Protein AF-A0AAD3N8X0-F1 (afdb_monomer_lite)

Radius of gyration: 20.66 Å; chains: 1; bounding box: 60×39×61 Å

InterPro domains:
  IPR052090 Cytolytic pore-forming toxin [PTHR31594] (11-119)

Sequence (218 aa):
MGDDDYDPEYQCDFLLDVCSHVKDCETKTGLRVLPSLQSVFQSAPSVWIIDLSKRKTSILLEVLKLQPEKKQVKLRGCSDEESEVRSLLQCLPYISQLSCDPDFFQRVCTSISVKSRQEVQQLVSLLKLLDFTLQLTGELNRKTCGTVGRVLGLCSSNVDLILTPRKVSVRGASLLFRPSTQLHSLRLSSHMVLLLLTGQRGRLFLFGLAVTSFLCSP

Organism: Lates japonicus (NCBI:txid270547)

Secondary structure (DSSP, 8-state):
-------HHHHHHHHHHHHHHHHHHHHHH----GGGGHHHHHT--SEEEEETTTS-HHHHHHHHHT-SSPEEEEEE-----HHHHHHHHTTGGGEEEEE--TTHHHHHHHH----SHHHHHHHHHHHHHTTTEEEEEEEE-HHHHHHHHHHHTTS-S--EEEEEEEEE-HHHHHHHS-TT-EEEEEEE-HHHHHHHHH--SS--TTTT-EEEEEEE--

Foldseek 3Di:
DDPPPPDLAVLLVVQLVVLVVQVVCCVVPVDDCCVVCLVVLQVHDQEHEDEQVPGQLQSVQVSLVSHPAAHAYEYDHFDLAQVRLVSNLSNLVSHPAYHYPLCVLLSSQVSHDDDDPVVLVSSLSVCVSVQQEHEAEEEQDQSSLQSQLSNQLPDDQRHAYAYYYPDDDLNSLPNNQDLNGHYAEYEYEPVVVVSQVVSDDDDRSVVSYHYNYYDYDD

pLDDT: mean 85.24, std 12.96, range [43.28, 95.94]

Structure (mmCIF, N/CA/C/O backbone):
data_AF-A0AAD3N8X0-F1
#
_entry.id   AF-A0AAD3N8X0-F1
#
loop_
_atom_site.group_PDB
_atom_site.id
_atom_site.type_symbol
_atom_site.label_atom_id
_atom_site.label_alt_id
_atom_site.label_comp_id
_atom_site.label_asym_id
_atom_site.label_entity_id
_atom_site.label_seq_id
_atom_site.pdbx_PDB_ins_code
_atom_site.Cartn_x
_atom_site.Cartn_y
_atom_site.Cartn_z
_atom_site.occupancy
_atom_site.B_iso_or_equiv
_atom_site.auth_seq_id
_atom_site.auth_comp_id
_atom_site.auth_asym_id
_atom_site.auth_atom_id
_atom_site.pdbx_PDB_model_num
ATOM 1 N N . MET A 1 1 ? -32.608 25.351 2.234 1.00 44.03 1 MET A N 1
ATOM 2 C CA . MET A 1 1 ? -32.184 24.023 2.717 1.00 44.03 1 MET A CA 1
ATOM 3 C C . MET A 1 1 ? -30.684 23.976 2.534 1.00 44.03 1 MET A C 1
ATOM 5 O O . MET A 1 1 ? -30.256 24.179 1.408 1.00 44.03 1 MET A O 1
ATOM 9 N N . GLY A 1 2 ? -29.922 23.901 3.625 1.00 47.22 2 GLY A N 1
ATOM 10 C CA . GLY A 1 2 ? -28.462 23.898 3.573 1.00 47.22 2 GLY A CA 1
ATOM 11 C C . GLY A 1 2 ? -27.960 22.547 3.086 1.00 47.22 2 GLY A C 1
ATOM 12 O O . GLY A 1 2 ? -28.328 21.526 3.660 1.00 47.22 2 GLY A O 1
ATOM 13 N N . ASP A 1 3 ? -27.164 22.559 2.022 1.00 52.75 3 ASP A N 1
ATOM 14 C CA . ASP A 1 3 ? -26.211 21.489 1.757 1.00 52.75 3 ASP A CA 1
ATOM 15 C C . ASP A 1 3 ? -25.133 21.615 2.836 1.00 52.75 3 ASP A C 1
ATOM 17 O O . ASP A 1 3 ? -24.199 22.408 2.708 1.00 52.75 3 ASP A O 1
ATOM 21 N N . ASP A 1 4 ? -25.325 20.916 3.954 1.00 60.50 4 ASP A N 1
ATOM 22 C CA . ASP A 1 4 ? -24.254 20.712 4.919 1.00 60.50 4 ASP A CA 1
ATOM 23 C C . ASP A 1 4 ? -23.161 19.919 4.192 1.00 60.50 4 ASP A C 1
ATOM 25 O O . ASP A 1 4 ? -23.331 18.741 3.873 1.00 60.50 4 ASP A O 1
ATOM 29 N N . ASP A 1 5 ? -22.076 20.617 3.861 1.00 63.12 5 ASP A N 1
ATOM 30 C CA . ASP A 1 5 ? -20.860 20.109 3.230 1.00 63.12 5 ASP A CA 1
ATOM 31 C C . ASP A 1 5 ? -20.241 19.028 4.131 1.00 63.12 5 ASP A C 1
ATOM 33 O O . ASP A 1 5 ? -19.433 19.293 5.023 1.00 63.12 5 ASP A O 1
ATOM 37 N N . TYR A 1 6 ? -20.729 17.796 3.990 1.00 67.75 6 TYR A N 1
ATOM 38 C CA . TYR A 1 6 ? -20.239 16.641 4.726 1.00 67.75 6 TYR A CA 1
ATOM 39 C C . TYR A 1 6 ? -18.837 16.314 4.220 1.00 67.75 6 TYR A C 1
ATOM 41 O O . TYR A 1 6 ? -18.684 15.674 3.181 1.00 67.75 6 TYR A O 1
ATOM 49 N N . ASP A 1 7 ? -17.826 16.765 4.961 1.00 81.12 7 ASP A N 1
ATOM 50 C CA . ASP A 1 7 ? -16.422 16.486 4.678 1.00 81.12 7 ASP A CA 1
ATOM 51 C C . ASP A 1 7 ? -16.022 15.101 5.236 1.00 81.12 7 ASP A C 1
ATOM 53 O O . ASP A 1 7 ? -15.873 14.935 6.456 1.00 81.12 7 ASP A O 1
ATOM 57 N N . PRO A 1 8 ? -15.815 14.077 4.381 1.00 79.75 8 PRO A N 1
ATOM 58 C CA . PRO A 1 8 ? -15.410 12.747 4.831 1.00 79.75 8 PRO A CA 1
ATOM 59 C C . PRO A 1 8 ? -14.020 12.748 5.482 1.00 79.75 8 PRO A C 1
ATOM 61 O O . PRO A 1 8 ? -13.724 11.863 6.286 1.00 79.75 8 PRO A O 1
ATOM 64 N N . GLU A 1 9 ? -13.168 13.725 5.151 1.00 85.50 9 GLU A N 1
ATOM 65 C CA . GLU A 1 9 ? -11.845 13.894 5.757 1.00 85.50 9 GLU A CA 1
ATOM 66 C C . GLU A 1 9 ? -11.984 14.259 7.238 1.00 85.50 9 GLU A C 1
ATOM 68 O O . GLU A 1 9 ? -11.375 13.600 8.084 1.00 85.50 9 GLU A O 1
ATOM 73 N N . TYR A 1 10 ? -12.874 15.201 7.572 1.00 88.50 10 TYR A N 1
ATOM 74 C CA . TYR A 1 10 ? -13.169 15.573 8.958 1.00 88.50 10 TYR A CA 1
ATOM 75 C C . TYR A 1 10 ? -13.666 14.386 9.790 1.00 88.50 10 TYR A C 1
ATOM 77 O O . TYR A 1 10 ? -13.238 14.199 10.931 1.00 88.50 10 TYR A O 1
ATOM 85 N N . GLN A 1 11 ? -14.545 13.548 9.235 1.00 89.50 11 GLN A N 1
ATOM 86 C CA . GLN A 1 11 ? -15.065 12.404 9.983 1.00 89.50 11 GLN A CA 1
ATOM 87 C C . GLN A 1 11 ? -13.998 11.325 10.224 1.00 89.50 11 GLN A C 1
ATOM 89 O O . GLN A 1 11 ? -13.937 10.753 11.316 1.00 89.50 11 GLN A O 1
ATOM 94 N N . CYS A 1 12 ? -13.147 11.041 9.234 1.00 91.75 12 CYS A N 1
ATOM 95 C CA . CYS A 1 12 ? -12.003 10.148 9.419 1.00 91.75 12 CYS A CA 1
ATOM 96 C C . CYS A 1 12 ? -11.075 10.662 10.519 1.00 91.75 12 CYS A C 1
ATOM 98 O O . CYS A 1 12 ? -10.705 9.908 11.420 1.00 91.75 12 CYS A O 1
ATOM 100 N N . ASP A 1 13 ? -10.755 11.950 10.470 1.00 91.81 13 ASP A N 1
ATOM 101 C CA . ASP A 1 13 ? -9.914 12.623 11.449 1.00 91.81 13 ASP A CA 1
ATOM 102 C C . ASP A 1 13 ? -10.505 12.561 12.861 1.00 91.81 13 ASP A C 1
ATOM 104 O O . ASP A 1 13 ? -9.809 12.169 13.798 1.00 91.81 13 ASP A O 1
ATOM 108 N N . PHE A 1 14 ? -11.805 12.825 13.003 1.00 92.44 14 PHE A N 1
ATOM 109 C CA . PHE A 1 14 ? -12.515 12.697 14.272 1.00 92.44 14 PHE A CA 1
ATOM 110 C C . PHE A 1 14 ? -12.400 11.282 14.859 1.00 92.44 14 PHE A C 1
ATOM 112 O O . PHE A 1 14 ? -12.091 11.121 16.041 1.00 92.44 14 PHE A O 1
ATOM 119 N N . LEU A 1 15 ? -12.602 10.236 14.050 1.00 93.62 15 LEU A N 1
ATOM 120 C CA . LEU A 1 15 ? -12.480 8.851 14.520 1.00 93.62 15 LEU A CA 1
ATOM 121 C C . LEU A 1 15 ? -11.047 8.503 14.939 1.00 93.62 15 LEU A C 1
ATOM 123 O O . LEU A 1 15 ? -10.850 7.789 15.927 1.00 93.62 15 LEU A O 1
ATOM 127 N N . LEU A 1 16 ? -10.045 9.008 14.220 1.00 94.44 16 LEU A N 1
ATOM 128 C CA . LEU A 1 16 ? -8.639 8.837 14.587 1.00 94.44 16 LEU A CA 1
ATOM 129 C C . LEU A 1 16 ? -8.319 9.546 15.912 1.00 94.44 16 LEU A C 1
ATOM 131 O O . LEU A 1 16 ? -7.656 8.954 16.766 1.00 94.44 16 LEU A O 1
ATOM 135 N N . ASP A 1 17 ? -8.832 10.760 16.119 1.00 94.62 17 ASP A N 1
ATOM 136 C CA . ASP A 1 17 ? -8.657 11.530 17.357 1.00 94.62 17 ASP A CA 1
ATOM 137 C C . ASP A 1 17 ? -9.303 10.830 18.556 1.00 94.62 17 ASP A C 1
ATOM 139 O O . ASP A 1 17 ? -8.653 10.622 19.588 1.00 94.62 17 ASP A O 1
ATOM 143 N N . VAL A 1 18 ? -10.545 10.361 18.403 1.00 94.19 18 VAL A N 1
ATOM 144 C CA . VAL A 1 18 ? -11.233 9.566 19.431 1.00 94.19 18 VAL A CA 1
ATOM 145 C C . VAL A 1 18 ? -10.435 8.304 19.757 1.00 94.19 18 VAL A C 1
ATOM 147 O O . VAL A 1 18 ? -10.199 8.017 20.931 1.00 94.19 18 VAL A O 1
ATOM 150 N N . CYS A 1 19 ? -9.963 7.565 18.749 1.00 93.88 19 CYS A N 1
ATOM 151 C CA . CYS A 1 19 ? -9.158 6.366 18.979 1.00 93.88 19 CYS A CA 1
ATOM 152 C C . CYS A 1 19 ? -7.861 6.682 19.729 1.00 93.88 19 CYS A C 1
ATOM 154 O O . CYS A 1 19 ? -7.503 5.955 20.656 1.00 93.88 19 CYS A O 1
ATOM 156 N N . SER A 1 20 ? -7.167 7.761 19.363 1.00 93.44 20 SER A N 1
ATOM 157 C CA . SER A 1 20 ? -5.940 8.179 20.043 1.00 93.44 20 SER A CA 1
ATOM 158 C C . SER A 1 20 ? -6.200 8.466 21.523 1.00 93.44 20 SER A C 1
ATOM 160 O O . SER A 1 20 ? -5.498 7.938 22.385 1.00 93.44 20 SER A O 1
ATOM 162 N N . HIS A 1 21 ? -7.244 9.237 21.835 1.00 93.19 21 HIS A N 1
ATOM 163 C CA . HIS A 1 21 ? -7.605 9.555 23.217 1.00 93.19 21 HIS A CA 1
ATOM 164 C C . HIS A 1 21 ? -8.012 8.324 24.026 1.00 93.19 21 HIS A C 1
ATOM 166 O O . HIS A 1 21 ? -7.603 8.184 25.181 1.00 93.19 21 HIS A O 1
ATOM 172 N N . VAL A 1 22 ? -8.785 7.417 23.425 1.00 93.00 22 VAL A N 1
ATOM 173 C CA . VAL A 1 22 ? -9.180 6.160 24.069 1.00 93.00 22 VAL A CA 1
ATOM 174 C C . VAL A 1 22 ? -7.944 5.329 24.388 1.00 93.00 22 VAL A C 1
ATOM 176 O O . VAL A 1 22 ? -7.765 4.952 25.541 1.00 93.00 22 VAL A O 1
ATOM 179 N N . LYS A 1 23 ? -7.043 5.110 23.424 1.00 90.81 23 LYS A N 1
ATOM 180 C CA . LYS A 1 23 ? -5.820 4.317 23.633 1.00 90.81 23 LYS A CA 1
ATOM 181 C C . LYS A 1 23 ? -4.918 4.917 24.709 1.00 90.81 23 LYS A C 1
ATOM 183 O O . LYS A 1 23 ? -4.388 4.175 25.539 1.00 90.81 23 LYS A O 1
ATOM 188 N N . ASP A 1 24 ? -4.775 6.238 24.739 1.00 92.44 24 ASP A N 1
ATOM 189 C CA . ASP A 1 24 ? -4.026 6.926 25.791 1.00 92.44 24 ASP A CA 1
ATOM 190 C C . ASP A 1 24 ? -4.674 6.735 27.169 1.00 92.44 24 ASP A C 1
ATOM 192 O O . ASP A 1 24 ? -3.974 6.511 28.159 1.00 92.44 24 ASP A O 1
ATOM 196 N N . CYS A 1 25 ? -6.006 6.790 27.248 1.00 91.75 25 CYS A N 1
ATOM 197 C CA . CYS A 1 25 ? -6.752 6.552 28.482 1.00 91.75 25 CYS A CA 1
ATOM 198 C C . CYS A 1 25 ? -6.603 5.104 28.968 1.00 91.75 25 CYS A C 1
ATOM 200 O O . CYS A 1 25 ? -6.259 4.885 30.131 1.00 91.75 25 CYS A O 1
ATOM 202 N N . GLU A 1 26 ? -6.793 4.118 28.087 1.00 93.56 26 GLU A N 1
ATOM 203 C CA . GLU A 1 26 ? -6.634 2.693 28.407 1.00 93.56 26 GLU A CA 1
ATOM 204 C C . GLU A 1 26 ? -5.209 2.390 28.888 1.00 93.56 26 GLU A C 1
ATOM 206 O O . GLU A 1 26 ? -5.016 1.672 29.865 1.00 93.56 26 GLU A O 1
ATOM 211 N N . THR A 1 27 ? -4.202 3.001 28.257 1.00 92.25 27 THR A N 1
ATOM 212 C CA . THR A 1 27 ? -2.793 2.829 28.640 1.00 92.25 27 THR A CA 1
ATOM 213 C C . THR A 1 27 ? -2.500 3.417 30.023 1.00 92.25 27 THR A C 1
ATOM 215 O O . THR A 1 27 ? -1.750 2.824 30.795 1.00 92.25 27 THR A O 1
ATOM 218 N N . LYS A 1 28 ? -3.092 4.569 30.362 1.00 93.94 28 LYS A N 1
ATOM 219 C CA . LYS A 1 28 ? -2.884 5.244 31.657 1.00 93.94 28 LYS A CA 1
ATOM 220 C C . LYS A 1 28 ? -3.664 4.605 32.804 1.00 93.94 28 LYS A C 1
ATOM 222 O O . LYS A 1 28 ? -3.179 4.590 33.930 1.00 93.94 28 LYS A O 1
ATOM 227 N N . THR A 1 29 ? -4.877 4.129 32.539 1.00 92.12 29 THR A N 1
ATOM 228 C CA . THR A 1 29 ? -5.817 3.662 33.575 1.00 92.12 29 THR A CA 1
ATOM 229 C C . THR A 1 29 ? -5.898 2.141 33.682 1.00 92.12 29 THR A C 1
ATOM 231 O O . THR A 1 29 ? -6.400 1.628 34.678 1.00 92.12 29 THR A O 1
ATOM 234 N N . GLY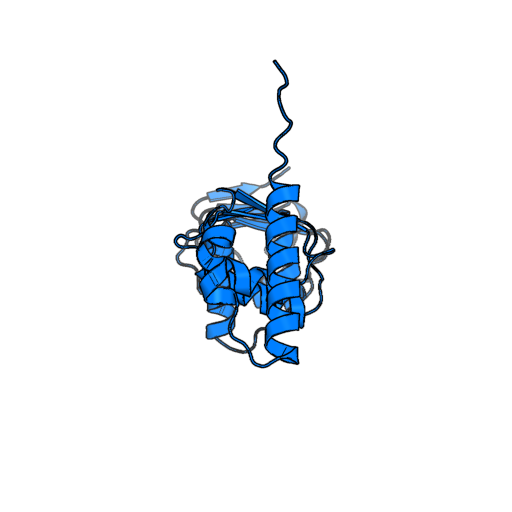 A 1 30 ? -5.440 1.407 32.662 1.00 91.69 30 GLY A N 1
ATOM 235 C CA . GLY A 1 30 ? -5.605 -0.044 32.546 1.00 91.69 30 GLY A CA 1
ATOM 236 C C . GLY A 1 30 ? -7.036 -0.490 32.218 1.00 91.69 30 GLY A C 1
ATOM 237 O O . GLY A 1 30 ? -7.290 -1.690 32.099 1.00 91.69 30 GLY A O 1
ATOM 238 N N . LEU A 1 31 ? -7.978 0.446 32.070 1.00 91.50 31 LEU A N 1
ATOM 239 C CA . LEU A 1 31 ? -9.363 0.151 31.716 1.00 91.50 31 LEU A CA 1
ATOM 240 C C . LEU A 1 31 ? -9.474 -0.199 30.230 1.00 91.50 31 LEU A C 1
ATOM 242 O O . LEU A 1 31 ? -8.730 0.326 29.410 1.00 91.50 31 LEU A O 1
ATOM 246 N N . ARG A 1 32 ? -10.433 -1.062 29.878 1.00 88.81 32 ARG A N 1
ATOM 247 C CA . ARG A 1 32 ? -10.804 -1.338 28.482 1.00 88.81 32 ARG A CA 1
ATOM 248 C C . ARG A 1 32 ? -12.092 -0.598 28.150 1.00 88.81 32 ARG A C 1
ATOM 250 O O . ARG A 1 32 ? -13.170 -1.028 28.547 1.00 88.81 32 ARG A O 1
ATOM 257 N N . VAL A 1 33 ? -11.965 0.518 27.448 1.00 87.19 33 VAL A N 1
ATOM 258 C CA . VAL A 1 33 ? -13.060 1.432 27.086 1.00 87.19 33 VAL A CA 1
ATOM 259 C C . VAL A 1 33 ? -13.455 1.262 25.621 1.00 87.19 33 VAL A C 1
ATOM 261 O O . VAL A 1 33 ? -14.604 1.494 25.250 1.00 87.19 33 VAL A O 1
ATOM 264 N N . LEU A 1 34 ? -12.524 0.799 24.789 1.00 85.06 34 LEU A N 1
ATOM 265 C CA . LEU A 1 34 ? -12.707 0.638 23.355 1.00 85.06 34 LEU A CA 1
ATOM 266 C C . LEU A 1 34 ? -13.923 -0.237 22.977 1.00 85.06 34 LEU A C 1
ATOM 268 O O . LEU A 1 34 ? -14.668 0.181 22.088 1.00 85.06 34 LEU A O 1
ATOM 272 N N . PRO A 1 35 ? -14.216 -1.376 23.650 1.00 85.88 35 PRO A N 1
ATOM 273 C CA . PRO A 1 35 ? -15.411 -2.172 23.347 1.00 85.88 35 PRO A CA 1
ATOM 274 C C . PRO A 1 35 ? -16.724 -1.389 23.494 1.00 85.88 35 PRO A C 1
ATOM 276 O O . PRO A 1 35 ? -17.629 -1.547 22.681 1.00 85.88 35 PRO A O 1
ATOM 279 N N . SER A 1 36 ? -16.816 -0.497 24.484 1.00 88.19 36 SER A N 1
ATOM 280 C CA . SER A 1 36 ? -18.014 0.319 24.728 1.00 88.19 36 SER A CA 1
ATOM 281 C C . SER A 1 36 ? -18.236 1.393 23.659 1.00 88.19 36 SER A C 1
ATOM 283 O O . SER A 1 36 ? -19.348 1.891 23.514 1.00 88.19 36 SER A O 1
ATOM 285 N N . LEU A 1 37 ? -17.190 1.748 22.908 1.00 89.44 37 LEU A N 1
ATOM 286 C CA . LEU A 1 37 ? -17.221 2.758 21.846 1.00 89.44 37 LEU A CA 1
ATOM 287 C C . LEU A 1 37 ? -17.236 2.142 20.442 1.00 89.44 37 LEU A C 1
ATOM 289 O O . LEU A 1 37 ? -17.106 2.860 19.452 1.00 89.44 37 LEU A O 1
ATOM 293 N N . GLN A 1 38 ? -17.418 0.825 20.328 1.00 88.56 38 GLN A N 1
ATOM 294 C CA . GLN A 1 38 ? -17.391 0.132 19.042 1.00 88.56 38 GLN A CA 1
ATOM 295 C C . GLN A 1 38 ? -18.405 0.707 18.038 1.00 88.56 38 GLN A C 1
ATOM 297 O O . GLN A 1 38 ? -18.075 0.870 16.865 1.00 88.56 38 GLN A O 1
ATOM 302 N N . SER A 1 39 ? -19.605 1.076 18.495 1.00 90.19 39 SER A N 1
ATOM 303 C CA . SER A 1 39 ? -20.644 1.684 17.652 1.00 90.19 39 SER A CA 1
ATOM 304 C C . SER A 1 39 ? -20.220 3.026 17.047 1.00 90.19 39 SER A C 1
ATOM 306 O O . SER A 1 39 ? -20.576 3.321 15.907 1.00 90.19 39 SER A O 1
ATOM 308 N N . VAL A 1 40 ? -19.404 3.814 17.757 1.00 91.50 40 VAL A N 1
ATOM 309 C CA . VAL A 1 40 ? -18.860 5.083 17.249 1.00 91.50 40 VAL A CA 1
ATOM 310 C C . VAL A 1 40 ? -17.947 4.806 16.058 1.00 91.50 40 VAL A C 1
ATOM 312 O O . VAL A 1 40 ? -18.116 5.401 14.998 1.00 91.50 40 VAL A O 1
ATOM 315 N N . PHE A 1 41 ? -17.040 3.836 16.174 1.00 90.31 41 PHE A N 1
ATOM 316 C CA . PHE A 1 41 ? -16.137 3.474 15.078 1.00 90.31 41 PHE A CA 1
ATOM 317 C C . PHE A 1 41 ? -16.846 2.820 13.887 1.00 90.31 41 PHE A C 1
ATOM 319 O O . PHE A 1 41 ? -16.341 2.900 12.770 1.00 90.31 41 PHE A O 1
ATOM 326 N N . GLN A 1 42 ? -18.014 2.209 14.093 1.00 86.94 42 GLN A N 1
ATOM 327 C CA . GLN A 1 42 ? -18.829 1.637 13.015 1.00 86.94 42 GLN A CA 1
ATOM 328 C C . GLN A 1 42 ? -19.568 2.692 12.182 1.00 86.94 42 GLN A C 1
ATOM 330 O O . GLN A 1 42 ? -19.943 2.400 11.050 1.00 86.94 42 GLN A O 1
ATOM 335 N N . SER A 1 43 ? -19.717 3.921 12.690 1.00 85.62 43 SER A N 1
ATOM 336 C CA . SER A 1 43 ? -20.294 5.052 11.941 1.00 85.62 43 SER A CA 1
ATOM 337 C C . SER A 1 43 ? -19.358 5.641 10.874 1.00 85.62 43 S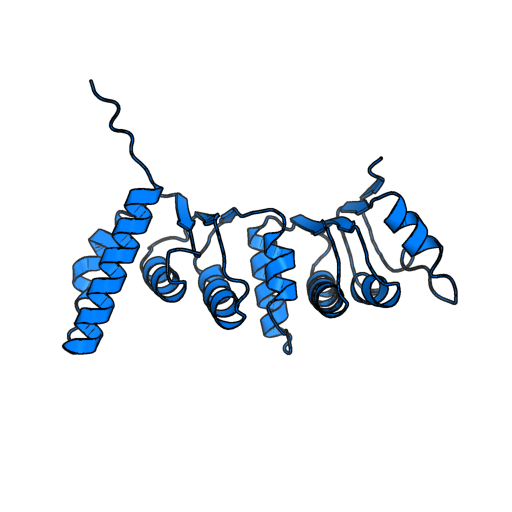ER A C 1
ATOM 339 O O . SER A 1 43 ? -19.653 6.678 10.284 1.00 85.62 43 SER A O 1
ATOM 341 N N . ALA A 1 44 ? -18.220 4.990 10.629 1.00 83.88 44 ALA A N 1
ATOM 342 C CA . ALA A 1 44 ? -17.197 5.437 9.704 1.00 83.88 44 ALA A CA 1
ATOM 343 C C . ALA A 1 44 ? -17.685 5.562 8.253 1.00 83.88 44 ALA A C 1
ATOM 345 O O . ALA A 1 44 ? -18.475 4.727 7.790 1.00 83.88 44 ALA A O 1
ATOM 346 N N . PRO A 1 45 ? -17.124 6.520 7.492 1.00 87.38 45 PRO A N 1
ATOM 347 C CA . PRO A 1 45 ? -17.461 6.681 6.088 1.00 87.38 45 PRO A CA 1
ATOM 348 C C . PRO A 1 45 ? -17.064 5.438 5.275 1.00 87.38 45 PRO A C 1
ATOM 350 O O . PRO A 1 45 ? -16.233 4.614 5.684 1.00 87.38 45 PRO A O 1
ATOM 353 N N . SER A 1 46 ? -17.685 5.279 4.105 1.00 89.44 46 SER A N 1
ATOM 354 C CA . SER A 1 46 ? -17.375 4.193 3.164 1.00 89.44 46 SER A CA 1
ATOM 355 C C . SER A 1 46 ? -15.969 4.335 2.575 1.00 89.44 46 SER A C 1
ATOM 357 O O . SER A 1 46 ? -15.236 3.348 2.468 1.00 89.44 46 SER A O 1
ATOM 359 N N . VAL A 1 47 ? -15.587 5.572 2.255 1.00 92.31 47 VAL A N 1
ATOM 360 C CA . VAL A 1 47 ? -14.262 5.956 1.771 1.00 92.31 47 VAL A CA 1
ATOM 361 C C . VAL A 1 47 ? -13.545 6.732 2.862 1.00 92.31 47 VAL A C 1
ATOM 363 O O . VAL A 1 47 ? -14.062 7.722 3.370 1.00 92.31 47 VAL A O 1
ATOM 366 N N . TRP A 1 48 ? -12.341 6.290 3.197 1.00 94.06 48 TRP A N 1
ATOM 367 C CA . TRP A 1 48 ? -11.497 6.929 4.192 1.00 94.06 48 TRP A CA 1
ATOM 368 C C . TRP A 1 48 ? -10.480 7.840 3.530 1.00 94.06 48 TRP A C 1
ATOM 370 O O . TRP A 1 48 ? -9.675 7.363 2.736 1.00 94.06 48 TRP A O 1
ATOM 380 N N . ILE A 1 49 ? -10.477 9.125 3.867 1.00 93.25 49 ILE A N 1
ATOM 381 C CA . ILE A 1 49 ? -9.472 10.082 3.391 1.00 93.25 49 ILE A CA 1
ATOM 382 C C . ILE A 1 49 ? -8.525 10.363 4.550 1.00 93.25 49 ILE A C 1
ATOM 384 O O . ILE A 1 49 ? -8.969 10.750 5.625 1.00 93.25 49 ILE A O 1
ATOM 388 N N . ILE A 1 50 ? -7.230 10.110 4.355 1.00 92.44 50 ILE A N 1
ATOM 389 C CA . ILE A 1 50 ? -6.243 10.189 5.436 1.00 92.44 50 ILE A CA 1
ATOM 390 C C . ILE A 1 50 ? -4.971 10.839 4.923 1.00 92.44 50 ILE A C 1
ATOM 392 O O . ILE A 1 50 ? -4.428 10.426 3.898 1.00 92.44 50 ILE A O 1
ATOM 396 N N . ASP A 1 51 ? -4.461 11.795 5.691 1.00 92.38 51 ASP A N 1
ATOM 397 C CA . ASP A 1 51 ? -3.140 12.381 5.508 1.00 92.38 51 ASP A CA 1
ATOM 398 C C . ASP A 1 51 ? -2.161 11.837 6.567 1.00 92.38 51 ASP A C 1
ATOM 400 O O . ASP A 1 51 ? -2.168 12.266 7.726 1.00 92.38 51 ASP A O 1
ATOM 404 N N . LEU A 1 52 ? -1.310 10.875 6.189 1.00 90.69 52 LEU A N 1
ATOM 405 C CA . LEU A 1 52 ? -0.339 10.264 7.114 1.00 90.69 52 LEU A CA 1
ATOM 406 C C . LEU A 1 52 ? 0.848 11.190 7.434 1.00 90.69 52 LEU A C 1
ATOM 408 O O . LEU A 1 52 ? 1.671 10.852 8.280 1.00 90.69 52 LEU A O 1
ATOM 412 N N . SER A 1 53 ? 0.937 12.378 6.824 1.00 88.25 53 SER A N 1
ATOM 413 C CA . SER A 1 53 ? 1.883 13.412 7.257 1.00 88.25 53 SER A CA 1
ATOM 414 C C . SER A 1 53 ? 1.416 14.116 8.535 1.00 88.25 53 SER A C 1
ATOM 416 O O . SER A 1 53 ? 2.226 14.694 9.258 1.00 88.25 53 SER A O 1
ATOM 418 N N . LYS A 1 54 ? 0.114 14.032 8.839 1.00 89.50 54 LYS A N 1
ATOM 419 C CA . LYS A 1 54 ? -0.525 14.647 10.011 1.00 89.50 54 LYS A CA 1
ATOM 420 C C . LYS A 1 54 ? -0.946 13.626 11.064 1.00 89.50 54 LYS A C 1
ATOM 422 O O . LYS A 1 54 ? -1.147 13.985 12.223 1.00 89.50 54 LYS A O 1
ATOM 427 N N . ARG A 1 55 ? -1.114 12.361 10.674 1.00 89.25 55 ARG A N 1
ATOM 428 C CA . ARG A 1 55 ? -1.706 11.302 11.503 1.00 89.25 55 ARG A CA 1
ATOM 429 C C . ARG A 1 55 ? -0.747 10.126 11.667 1.00 89.25 55 ARG A C 1
ATOM 431 O O . ARG A 1 55 ? -0.012 9.776 10.753 1.00 89.25 55 ARG A O 1
ATOM 438 N N . LYS A 1 56 ? -0.785 9.471 12.831 1.00 88.75 56 LYS A N 1
ATOM 439 C CA . LYS A 1 56 ? 0.030 8.277 13.102 1.00 88.75 56 LYS A CA 1
ATOM 440 C C . LYS A 1 56 ? -0.584 7.039 12.459 1.00 88.75 56 LYS A C 1
ATOM 442 O O . LYS A 1 56 ? -1.734 6.695 12.740 1.00 88.75 56 LYS A O 1
ATOM 447 N N . THR A 1 57 ? 0.219 6.297 11.704 1.00 92.81 57 THR A N 1
ATOM 448 C CA . THR A 1 57 ? -0.216 5.064 11.033 1.00 92.81 57 THR A CA 1
ATOM 449 C C . THR A 1 57 ? -0.680 3.980 12.011 1.00 92.81 57 THR A C 1
ATOM 451 O O . THR A 1 57 ? -1.596 3.213 11.718 1.00 92.81 57 THR A O 1
ATOM 454 N N . SER A 1 58 ? -0.087 3.928 13.207 1.00 92.00 58 SER A N 1
ATOM 455 C CA . SER A 1 58 ? -0.477 2.977 14.252 1.00 92.00 58 SER A CA 1
ATOM 456 C C . SER A 1 58 ? -1.914 3.179 14.737 1.00 92.00 58 SER A C 1
ATOM 458 O O . SER A 1 58 ? -2.610 2.198 14.976 1.00 92.00 58 SER A O 1
ATOM 460 N N . ILE A 1 59 ? -2.386 4.427 14.833 1.00 92.94 59 ILE A N 1
ATOM 461 C CA . ILE A 1 59 ? -3.774 4.728 15.205 1.00 92.94 59 ILE A CA 1
ATOM 462 C C . ILE A 1 59 ? -4.723 4.311 14.085 1.00 92.94 59 ILE A C 1
ATOM 464 O O . ILE A 1 59 ? -5.736 3.671 14.353 1.00 92.94 59 ILE A O 1
ATOM 468 N N . LEU A 1 60 ? -4.360 4.585 12.827 1.00 94.06 60 LEU A N 1
ATOM 469 C CA . LEU A 1 60 ? -5.135 4.125 11.676 1.00 94.06 60 LEU A CA 1
ATOM 470 C C . LEU A 1 60 ? -5.333 2.605 11.693 1.00 94.06 60 LEU A C 1
ATOM 472 O O . LEU A 1 60 ? -6.452 2.127 11.523 1.00 94.06 60 LEU A O 1
ATOM 476 N N . LEU A 1 61 ? -4.263 1.841 11.920 1.00 94.81 61 LEU A N 1
ATOM 477 C CA . LEU A 1 61 ? -4.339 0.384 11.991 1.00 94.81 61 LEU A CA 1
ATOM 478 C C . LEU A 1 61 ? -5.344 -0.085 13.050 1.00 94.81 61 LEU A C 1
ATOM 480 O O . LEU A 1 61 ? -6.108 -1.018 12.802 1.00 94.81 61 LEU A O 1
ATOM 484 N N . GLU A 1 62 ? -5.344 0.547 14.222 1.00 93.44 62 GLU A N 1
ATOM 485 C CA . GLU A 1 62 ? -6.289 0.214 15.286 1.00 93.44 62 GLU A CA 1
ATOM 486 C C . GLU A 1 62 ? -7.724 0.496 14.846 1.00 93.44 62 GLU A C 1
ATOM 488 O O . GLU A 1 62 ? -8.564 -0.386 14.990 1.00 93.44 62 GLU A O 1
ATOM 493 N N . VAL A 1 63 ? -8.007 1.646 14.228 1.00 93.75 63 VAL A N 1
ATOM 494 C CA . VAL A 1 63 ? -9.376 1.946 13.786 1.00 93.75 63 VAL A CA 1
ATOM 495 C C . VAL A 1 63 ? -9.837 1.031 12.651 1.00 93.75 63 VAL A C 1
ATOM 497 O O . VAL A 1 63 ? -10.987 0.590 12.659 1.00 93.75 63 VAL A O 1
ATOM 500 N N . LEU A 1 64 ? -8.953 0.676 11.713 1.00 93.88 64 LEU A N 1
ATOM 501 C CA . LEU A 1 64 ? -9.269 -0.262 10.630 1.00 93.88 64 LEU A CA 1
ATOM 502 C C . LEU A 1 64 ? -9.632 -1.659 11.151 1.00 93.88 64 LEU A C 1
ATOM 504 O O . LEU A 1 64 ? -10.521 -2.296 10.592 1.00 93.88 64 LEU A O 1
ATOM 508 N N . LYS A 1 65 ? -9.009 -2.128 12.241 1.00 92.44 65 LYS A N 1
ATOM 509 C CA . LYS A 1 65 ? -9.365 -3.410 12.886 1.00 92.44 65 LYS A CA 1
ATOM 510 C C . LYS A 1 65 ? -10.768 -3.414 13.492 1.00 92.44 65 LYS A C 1
ATOM 512 O O . LYS A 1 65 ? -11.332 -4.485 13.691 1.00 92.44 65 LYS A O 1
ATOM 517 N N . LEU A 1 66 ? -11.307 -2.241 13.824 1.00 91.62 66 LEU A N 1
ATOM 518 C CA . LEU A 1 66 ? -12.640 -2.097 14.416 1.00 91.62 66 LEU A CA 1
ATOM 519 C C . LEU A 1 66 ? -13.744 -2.034 13.368 1.00 91.62 66 LEU A C 1
ATOM 521 O O . LEU A 1 66 ? -14.922 -2.129 13.717 1.00 91.62 66 LEU A O 1
ATOM 525 N N . GLN A 1 67 ? -13.375 -1.877 12.097 1.00 91.88 67 GLN A N 1
ATOM 526 C CA . GLN A 1 67 ? -14.339 -1.835 11.014 1.00 91.88 67 GLN A CA 1
ATOM 527 C C . GLN A 1 67 ? -14.912 -3.237 10.766 1.00 91.88 67 GLN A C 1
ATOM 529 O O . GLN A 1 67 ? -14.151 -4.203 10.686 1.00 91.88 67 GLN A O 1
ATOM 534 N N . PRO A 1 68 ? -16.243 -3.367 10.616 1.00 89.88 68 PRO A N 1
ATOM 535 C CA . PRO A 1 68 ? -16.874 -4.656 10.336 1.00 89.88 68 PRO A CA 1
ATOM 536 C C . PRO A 1 68 ? -16.511 -5.175 8.938 1.00 89.88 68 PRO A C 1
ATOM 538 O O . PRO A 1 68 ? -16.461 -6.380 8.707 1.00 89.88 68 PRO A O 1
ATOM 541 N N . GLU A 1 69 ? -16.218 -4.256 8.017 1.00 92.88 69 GLU A N 1
ATOM 542 C CA . GLU A 1 69 ? -15.835 -4.530 6.639 1.00 92.88 69 GLU A CA 1
ATOM 543 C C . GLU A 1 69 ? -14.579 -3.744 6.270 1.00 92.88 69 GLU A C 1
ATOM 545 O O . GLU A 1 69 ? -14.295 -2.682 6.831 1.00 92.88 69 GLU A O 1
ATOM 550 N N . LYS A 1 70 ? -13.843 -4.250 5.278 1.00 94.38 70 LYS A N 1
ATOM 551 C CA . LYS A 1 70 ? -12.668 -3.561 4.745 1.00 94.38 70 LYS A CA 1
ATOM 552 C C . LYS A 1 70 ? -13.076 -2.267 4.052 1.00 94.38 70 LYS A C 1
ATOM 554 O O . LYS A 1 70 ? -13.994 -2.262 3.233 1.00 94.38 70 LYS A O 1
ATOM 559 N N . LYS A 1 71 ? -12.353 -1.188 4.334 1.00 92.12 71 LYS A N 1
ATOM 560 C CA . LYS A 1 71 ? -12.660 0.146 3.805 1.00 92.12 71 LYS A CA 1
ATOM 561 C C . LYS A 1 71 ? -11.793 0.488 2.601 1.00 92.12 71 LYS A C 1
ATOM 563 O O . LYS A 1 71 ? -10.646 0.040 2.503 1.00 92.12 71 LYS A O 1
ATOM 568 N N . GLN A 1 72 ? -12.342 1.300 1.701 1.00 94.94 72 GLN A N 1
ATOM 569 C CA . GLN A 1 72 ? -11.548 1.969 0.678 1.00 94.94 72 GLN A CA 1
ATOM 570 C C . GLN A 1 72 ? -10.778 3.105 1.347 1.00 94.94 72 GLN A C 1
ATOM 572 O O . GLN A 1 72 ? -11.364 3.884 2.095 1.00 94.94 72 GLN A O 1
ATOM 577 N N . VAL A 1 73 ? -9.480 3.215 1.074 1.00 95.69 73 VAL A N 1
ATOM 578 C CA . VAL A 1 73 ? -8.624 4.245 1.668 1.00 95.69 73 VAL A CA 1
ATOM 579 C C . VAL A 1 73 ? -8.003 5.097 0.571 1.00 95.69 73 VAL A C 1
ATOM 581 O O . VAL A 1 73 ? -7.364 4.585 -0.344 1.00 95.69 73 VAL A O 1
ATOM 584 N N . LYS A 1 74 ? -8.163 6.411 0.687 1.00 95.94 74 LYS A N 1
ATOM 585 C CA . LYS A 1 74 ? -7.445 7.434 -0.059 1.00 95.94 74 LYS A CA 1
ATOM 586 C C . LYS A 1 74 ? -6.351 8.007 0.836 1.00 95.94 74 LYS A C 1
ATOM 588 O O . LYS A 1 74 ? -6.627 8.789 1.744 1.00 95.94 74 LYS A O 1
ATOM 593 N N . LEU A 1 75 ? -5.115 7.605 0.572 1.00 94.44 75 LEU A N 1
ATOM 594 C CA . LEU A 1 75 ? -3.941 8.108 1.269 1.00 94.44 75 LEU A CA 1
ATOM 595 C C . LEU A 1 75 ? -3.407 9.362 0.587 1.00 94.44 75 LEU A C 1
ATOM 597 O O . LEU A 1 75 ? -3.175 9.393 -0.623 1.00 94.44 75 LEU A O 1
ATOM 601 N N . ARG A 1 76 ? -3.148 10.371 1.404 1.00 91.62 76 ARG A N 1
ATOM 602 C CA . ARG A 1 76 ? -2.324 11.540 1.109 1.00 91.62 76 ARG A CA 1
ATOM 603 C C . ARG A 1 76 ? -1.132 11.512 2.051 1.00 91.62 76 ARG A C 1
ATOM 605 O O . ARG A 1 76 ? -1.256 10.954 3.135 1.00 91.62 76 ARG A O 1
ATOM 612 N N . GLY A 1 77 ? -0.011 12.095 1.622 1.00 83.25 77 GLY A N 1
ATOM 613 C CA . GLY A 1 77 ? 1.168 12.361 2.456 1.00 83.25 77 GLY A CA 1
ATOM 614 C C . GLY A 1 77 ? 1.624 11.176 3.314 1.00 83.25 77 GLY A C 1
ATOM 615 O O . GLY A 1 77 ? 1.068 10.930 4.365 1.00 83.25 77 GLY A O 1
ATOM 616 N N . CYS A 1 78 ? 2.675 10.455 2.930 1.00 84.12 78 CYS A N 1
ATOM 617 C CA . CYS A 1 78 ? 3.257 9.399 3.768 1.00 84.12 78 CYS A CA 1
ATOM 618 C C . CYS A 1 78 ? 4.723 9.720 4.037 1.00 84.12 78 CYS A C 1
ATOM 620 O O . CYS A 1 78 ? 5.427 10.134 3.116 1.00 84.12 78 CYS A O 1
ATOM 622 N N . SER A 1 79 ? 5.170 9.515 5.278 1.00 86.94 79 SER A N 1
ATOM 623 C CA . SER A 1 79 ? 6.587 9.615 5.628 1.00 86.94 79 SER A CA 1
ATOM 624 C C . SER A 1 79 ? 7.399 8.546 4.891 1.00 86.94 79 SER A C 1
ATOM 626 O O . SER A 1 79 ? 6.945 7.410 4.731 1.00 86.94 79 SER A O 1
ATOM 628 N N . ASP A 1 80 ? 8.617 8.904 4.486 1.00 88.44 80 ASP A N 1
ATOM 629 C CA . ASP A 1 80 ? 9.580 7.973 3.895 1.00 88.44 80 ASP A CA 1
ATOM 630 C C . ASP A 1 80 ? 10.319 7.138 4.962 1.00 88.44 80 ASP A C 1
ATOM 632 O O . ASP A 1 80 ? 11.161 6.303 4.616 1.00 88.44 80 ASP A O 1
ATOM 636 N N . GLU A 1 81 ? 10.017 7.333 6.251 1.00 92.06 81 GLU A N 1
ATOM 637 C CA . GLU A 1 81 ? 10.577 6.546 7.351 1.00 92.06 81 GLU A CA 1
ATOM 638 C C . GLU A 1 81 ? 10.193 5.063 7.250 1.00 92.06 81 GLU A C 1
ATOM 640 O O . GLU A 1 81 ? 9.023 4.690 7.159 1.00 92.06 81 GLU A O 1
ATOM 645 N N . GLU A 1 82 ? 11.194 4.182 7.333 1.00 93.50 82 GLU A N 1
ATOM 646 C CA . GLU A 1 82 ? 10.999 2.736 7.176 1.00 93.50 82 GLU A CA 1
ATOM 647 C C . GLU A 1 82 ? 10.010 2.156 8.214 1.00 93.50 82 GLU A C 1
ATOM 649 O O . GLU A 1 82 ? 9.264 1.228 7.898 1.00 93.50 82 GLU A O 1
ATOM 654 N N . SER A 1 83 ? 9.962 2.704 9.434 1.00 92.25 83 SER A N 1
ATOM 655 C CA . SER A 1 83 ? 9.005 2.329 10.489 1.00 92.25 83 SER A CA 1
ATOM 656 C C . SER A 1 83 ? 7.559 2.691 10.153 1.00 92.25 83 SER A C 1
ATOM 658 O O . SER A 1 83 ? 6.667 1.864 10.357 1.00 92.25 83 SER A O 1
ATOM 660 N N . GLU A 1 84 ? 7.320 3.886 9.611 1.00 91.88 84 GLU A N 1
ATOM 661 C CA . GLU A 1 84 ? 5.979 4.326 9.212 1.00 91.88 84 GLU A CA 1
ATOM 662 C C . GLU A 1 84 ? 5.486 3.524 8.013 1.00 91.88 84 GLU A C 1
ATOM 664 O O . GLU A 1 84 ? 4.378 2.985 8.041 1.00 91.88 84 GLU A O 1
ATOM 669 N N . VAL A 1 85 ? 6.347 3.308 7.014 1.00 93.38 85 VAL A N 1
ATOM 670 C CA . VAL A 1 85 ? 5.995 2.464 5.868 1.00 93.38 85 VAL A CA 1
ATOM 671 C C . VAL A 1 85 ? 5.683 1.034 6.314 1.00 93.38 85 VAL A C 1
ATOM 673 O O . VAL A 1 85 ? 4.706 0.446 5.854 1.00 93.38 85 VAL A O 1
ATOM 676 N N . ARG A 1 86 ? 6.452 0.457 7.248 1.00 94.12 86 ARG A N 1
ATOM 677 C CA . ARG A 1 86 ? 6.132 -0.875 7.791 1.00 94.12 86 ARG A CA 1
ATOM 678 C C . ARG A 1 86 ? 4.811 -0.899 8.547 1.00 94.12 86 ARG A C 1
ATOM 680 O O . ARG A 1 86 ? 4.065 -1.862 8.387 1.00 94.12 86 ARG A O 1
ATOM 687 N N . SER A 1 87 ? 4.517 0.130 9.335 1.00 94.06 87 SER A N 1
ATOM 688 C CA . SER A 1 87 ? 3.225 0.261 10.016 1.00 94.06 87 SER A CA 1
ATOM 689 C C . SER A 1 87 ? 2.081 0.320 9.004 1.00 94.06 87 SER A C 1
ATOM 691 O O . SER A 1 87 ? 1.066 -0.346 9.182 1.00 94.06 87 SER A O 1
ATOM 693 N N . LEU A 1 88 ? 2.274 1.015 7.882 1.00 94.62 88 LEU A N 1
ATOM 694 C CA . LEU A 1 88 ? 1.270 1.121 6.827 1.00 94.62 88 LEU A CA 1
ATOM 695 C C . LEU A 1 88 ? 1.029 -0.209 6.114 1.00 94.62 88 LEU A C 1
ATOM 697 O O . LEU A 1 88 ? -0.112 -0.576 5.838 1.00 94.62 88 LEU A O 1
ATOM 701 N N . LEU A 1 89 ? 2.089 -0.981 5.863 1.00 94.88 89 LEU A N 1
ATOM 702 C CA . LEU A 1 89 ? 1.963 -2.323 5.289 1.00 94.88 89 LEU A CA 1
ATOM 703 C C . LEU A 1 89 ? 1.157 -3.277 6.191 1.00 94.88 89 LEU A C 1
ATOM 705 O O . LEU A 1 89 ? 0.558 -4.230 5.690 1.00 94.88 89 LEU A O 1
ATOM 709 N N . GLN A 1 90 ? 1.092 -3.027 7.504 1.00 95.94 90 GLN A N 1
ATOM 710 C CA . GLN A 1 90 ? 0.233 -3.792 8.416 1.00 95.94 90 GLN A CA 1
ATOM 711 C C . GLN A 1 90 ? -1.257 -3.459 8.255 1.00 95.94 90 GLN A C 1
ATOM 713 O O . GLN A 1 90 ? -2.092 -4.274 8.647 1.00 95.94 90 GLN A O 1
ATOM 718 N N . CYS A 1 91 ? -1.605 -2.316 7.655 1.00 95.88 91 CYS A N 1
ATOM 719 C CA . CYS A 1 91 ? -2.991 -1.923 7.390 1.00 95.88 91 CYS A CA 1
ATOM 720 C C . CYS A 1 91 ? -3.602 -2.664 6.192 1.00 95.88 91 CYS A C 1
ATOM 722 O O . CYS A 1 91 ? -4.815 -2.854 6.155 1.00 95.88 91 CYS A O 1
ATOM 724 N N . LEU A 1 92 ? -2.789 -3.123 5.230 1.00 95.94 92 LEU A N 1
ATOM 725 C CA . LEU A 1 92 ? -3.263 -3.706 3.961 1.00 95.94 92 LEU A CA 1
ATOM 726 C C . LEU A 1 92 ? -4.311 -4.825 4.108 1.00 95.94 92 LEU A C 1
ATOM 728 O O . LEU A 1 92 ? -5.249 -4.846 3.313 1.00 95.94 92 LEU A O 1
ATOM 732 N N . PRO A 1 93 ? -4.229 -5.747 5.093 1.00 95.88 93 PRO A N 1
ATOM 733 C CA . PRO A 1 93 ? -5.243 -6.788 5.263 1.00 95.88 93 PRO A CA 1
ATOM 734 C C . PRO A 1 93 ? -6.656 -6.252 5.534 1.00 95.88 93 PRO A C 1
ATOM 736 O O . PRO A 1 93 ? -7.619 -6.961 5.238 1.00 95.88 93 PRO A O 1
ATOM 739 N N . TYR A 1 94 ? -6.779 -5.026 6.049 1.00 95.62 94 TYR A N 1
ATOM 740 C CA . TYR A 1 94 ? -8.033 -4.372 6.438 1.00 95.62 94 TYR A CA 1
ATOM 741 C C . TYR A 1 94 ? -8.549 -3.377 5.385 1.00 95.62 94 TYR A C 1
ATOM 743 O O . TYR A 1 94 ? -9.597 -2.762 5.572 1.00 95.62 94 TYR A O 1
ATOM 751 N N . ILE A 1 95 ? -7.830 -3.226 4.271 1.00 95.88 95 ILE A N 1
ATOM 752 C CA . ILE A 1 95 ? -8.162 -2.303 3.183 1.00 95.88 95 ILE A CA 1
ATOM 753 C C . ILE A 1 95 ? -8.721 -3.111 2.009 1.00 95.88 95 ILE A C 1
ATOM 755 O O . ILE A 1 95 ? -8.198 -4.177 1.672 1.00 95.88 95 ILE A O 1
ATOM 759 N N . SER A 1 96 ? -9.816 -2.640 1.411 1.00 95.44 96 SER A N 1
ATOM 760 C CA . SER A 1 96 ? -10.422 -3.268 0.226 1.00 95.44 96 SER A CA 1
ATOM 761 C C . SER A 1 96 ? -9.849 -2.701 -1.068 1.00 95.44 96 SER A C 1
ATOM 763 O O . SER A 1 96 ? -9.591 -3.457 -2.000 1.00 95.44 96 SER A O 1
ATOM 765 N N . GLN A 1 97 ? -9.608 -1.391 -1.098 1.00 94.25 97 GLN A N 1
ATOM 766 C CA . GLN A 1 97 ? -9.031 -0.671 -2.227 1.00 94.25 97 GLN A CA 1
ATOM 767 C C . GLN A 1 97 ? -8.185 0.499 -1.721 1.00 94.25 97 GLN A C 1
ATOM 769 O O . GLN A 1 97 ? -8.544 1.142 -0.730 1.00 94.25 97 GLN A O 1
ATOM 774 N N . LEU A 1 98 ? -7.074 0.781 -2.403 1.00 95.31 98 LEU A N 1
ATOM 775 C CA . LEU A 1 98 ? -6.160 1.860 -2.052 1.00 95.31 98 LEU A CA 1
ATOM 776 C C . LEU A 1 98 ? -6.043 2.868 -3.201 1.00 95.31 98 LEU A C 1
ATOM 778 O O . LEU A 1 98 ? -5.723 2.507 -4.326 1.00 95.31 98 LEU A O 1
ATOM 782 N N . SER A 1 99 ? -6.259 4.145 -2.900 1.00 94.62 99 SER A N 1
ATOM 783 C CA . SER A 1 99 ? -5.974 5.271 -3.789 1.00 94.62 99 SER A CA 1
ATOM 784 C C . SER A 1 99 ? -4.875 6.129 -3.167 1.00 94.62 99 SER A C 1
ATOM 786 O O . SER A 1 99 ? -4.946 6.477 -1.991 1.00 94.62 99 SER A O 1
ATOM 788 N N . CYS A 1 100 ? -3.840 6.451 -3.933 1.00 93.88 100 CYS A N 1
ATOM 789 C CA . CYS A 1 100 ? -2.698 7.251 -3.496 1.00 93.88 100 CYS A CA 1
ATOM 790 C C . CYS A 1 100 ? -2.015 7.887 -4.712 1.00 93.88 100 CYS A C 1
ATOM 792 O O . CYS A 1 100 ? -2.412 7.643 -5.854 1.00 93.88 100 CYS A O 1
ATOM 794 N N . ASP A 1 101 ? -0.965 8.671 -4.472 1.00 91.69 101 ASP A N 1
ATOM 795 C CA . ASP A 1 101 ? -0.134 9.200 -5.553 1.00 91.69 101 ASP A CA 1
ATOM 796 C C . ASP A 1 101 ? 0.471 8.057 -6.397 1.00 91.69 101 ASP A C 1
ATOM 798 O O . ASP A 1 101 ? 0.862 7.025 -5.838 1.00 91.69 101 ASP A O 1
ATOM 802 N N . PRO A 1 102 ? 0.624 8.223 -7.726 1.00 88.62 102 PRO A N 1
ATOM 803 C CA . PRO A 1 102 ? 1.161 7.170 -8.594 1.00 88.62 102 PRO A CA 1
ATOM 804 C C . PRO A 1 102 ? 2.584 6.713 -8.237 1.00 88.62 102 PRO A C 1
ATOM 806 O O . PRO A 1 102 ? 2.982 5.591 -8.547 1.00 88.62 102 PRO A O 1
ATOM 809 N N . ASP A 1 103 ? 3.365 7.572 -7.579 1.00 90.25 103 ASP A N 1
ATOM 810 C CA . ASP A 1 103 ? 4.736 7.283 -7.151 1.00 90.25 103 ASP A CA 1
ATOM 811 C C . ASP A 1 103 ? 4.822 6.559 -5.796 1.00 90.25 103 ASP A C 1
ATOM 813 O O . ASP A 1 103 ? 5.911 6.170 -5.364 1.00 90.25 103 ASP A O 1
ATOM 817 N N . PHE A 1 104 ? 3.691 6.355 -5.117 1.00 92.62 104 PHE A N 1
ATOM 818 C CA . PHE A 1 104 ? 3.648 5.836 -3.755 1.00 92.62 104 PHE A CA 1
ATOM 819 C C . PHE A 1 104 ? 4.307 4.457 -3.646 1.00 92.62 104 PHE A C 1
ATOM 821 O O . PHE A 1 104 ? 5.141 4.228 -2.769 1.00 92.62 104 PHE A O 1
ATOM 828 N N . PHE A 1 105 ? 4.022 3.548 -4.582 1.00 93.81 105 PHE A N 1
ATOM 829 C CA . PHE A 1 105 ? 4.645 2.223 -4.583 1.00 93.81 105 PHE A CA 1
ATOM 830 C C . PHE A 1 105 ? 6.173 2.295 -4.748 1.00 93.81 105 PHE A C 1
ATOM 832 O O . PHE A 1 105 ? 6.918 1.550 -4.100 1.00 93.81 105 PHE A O 1
ATOM 839 N N . GLN A 1 106 ? 6.658 3.214 -5.591 1.00 94.12 106 GLN A N 1
ATOM 840 C CA . GLN A 1 106 ? 8.088 3.466 -5.765 1.00 94.12 106 GLN A CA 1
ATOM 841 C C . GLN A 1 106 ? 8.717 3.994 -4.471 1.00 94.12 106 GLN A C 1
ATOM 843 O O . GLN A 1 106 ? 9.799 3.526 -4.098 1.00 94.12 106 GLN A O 1
ATOM 848 N N . ARG A 1 107 ? 8.055 4.933 -3.780 1.00 93.19 107 ARG A N 1
ATOM 849 C CA . ARG A 1 107 ? 8.498 5.452 -2.476 1.00 93.19 107 ARG A CA 1
ATOM 850 C C . ARG A 1 107 ? 8.601 4.333 -1.449 1.00 93.19 107 ARG A C 1
ATOM 852 O O . ARG A 1 107 ? 9.686 4.111 -0.921 1.00 93.19 107 ARG A O 1
ATOM 859 N N . VAL A 1 108 ? 7.556 3.514 -1.302 1.00 94.31 108 VAL A N 1
ATOM 860 C CA . VAL A 1 108 ? 7.562 2.330 -0.424 1.00 94.31 108 VAL A CA 1
ATOM 861 C C . VAL A 1 108 ? 8.761 1.423 -0.718 1.00 94.31 108 VAL A C 1
ATOM 863 O O . VAL A 1 108 ? 9.522 1.092 0.191 1.00 94.31 108 VAL A O 1
ATOM 866 N N . CYS A 1 109 ? 8.994 1.067 -1.987 1.00 93.75 109 CYS A N 1
ATOM 867 C CA . CYS A 1 109 ? 10.122 0.215 -2.390 1.00 93.75 109 CYS A CA 1
ATOM 868 C C . CYS A 1 109 ? 11.503 0.843 -2.146 1.00 93.75 109 CYS A C 1
ATOM 870 O O . CYS A 1 109 ? 12.501 0.120 -2.057 1.00 93.75 109 CYS A O 1
ATOM 872 N N . THR A 1 110 ? 11.571 2.171 -2.087 1.00 93.94 110 THR A N 1
ATOM 873 C CA . THR A 1 110 ? 12.798 2.934 -1.841 1.00 93.94 110 THR A CA 1
ATOM 874 C C . THR A 1 110 ? 13.088 3.025 -0.346 1.00 93.94 110 THR A C 1
ATOM 876 O O . THR A 1 110 ? 14.226 2.782 0.075 1.00 93.94 110 THR A O 1
ATOM 879 N N . SER A 1 111 ? 12.061 3.298 0.456 1.00 92.94 111 SER A N 1
ATOM 880 C CA . SER A 1 111 ? 12.153 3.433 1.907 1.00 92.94 111 SER A CA 1
ATOM 881 C C . SER A 1 111 ? 12.478 2.107 2.578 1.00 92.94 111 SER A C 1
ATOM 883 O O . SER A 1 111 ? 13.419 2.041 3.367 1.00 92.94 111 SER A O 1
ATOM 885 N N . ILE A 1 112 ? 11.811 1.010 2.208 1.00 92.62 112 ILE A N 1
ATOM 886 C CA . ILE A 1 112 ? 11.961 -0.246 2.950 1.00 92.62 112 ILE A CA 1
ATOM 887 C C . ILE A 1 112 ? 13.087 -1.141 2.441 1.00 92.62 112 ILE A C 1
ATOM 889 O O . ILE A 1 112 ? 13.342 -1.290 1.243 1.00 92.62 112 ILE A O 1
ATOM 893 N N . SER A 1 113 ? 13.752 -1.800 3.380 1.00 91.00 113 SER A N 1
ATOM 894 C CA . SER A 1 113 ? 14.720 -2.856 3.101 1.00 91.00 113 SER A CA 1
ATOM 895 C C . SER A 1 113 ? 14.050 -4.228 3.188 1.00 91.0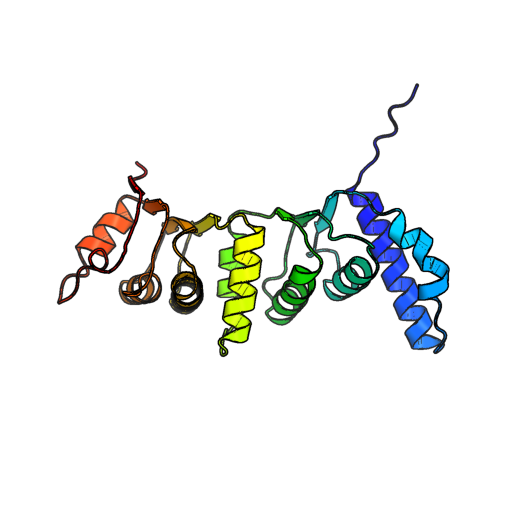0 113 SER A C 1
ATOM 897 O O . SER A 1 113 ? 13.793 -4.727 4.281 1.00 91.00 113 SER A O 1
ATOM 899 N N . VAL A 1 114 ? 13.784 -4.848 2.035 1.00 91.25 114 VAL A N 1
ATOM 900 C CA . VAL A 1 114 ? 13.132 -6.165 1.954 1.00 91.25 114 VAL A CA 1
ATOM 901 C C . VAL A 1 114 ? 14.163 -7.290 2.008 1.00 91.25 114 VAL A C 1
ATOM 903 O O . VAL A 1 114 ? 14.996 -7.433 1.108 1.00 91.25 114 VAL A O 1
ATOM 906 N N . LYS A 1 115 ? 14.096 -8.133 3.035 1.00 89.69 115 LYS A N 1
ATOM 907 C CA . LYS A 1 115 ? 15.024 -9.247 3.278 1.00 89.69 115 LYS A CA 1
ATOM 908 C C . LYS A 1 115 ? 14.355 -10.602 3.060 1.00 89.69 115 LYS A C 1
ATOM 910 O O . LYS A 1 115 ? 14.972 -11.484 2.467 1.00 89.69 115 LYS A O 1
ATOM 915 N N . SER A 1 116 ? 13.087 -10.756 3.432 1.00 91.94 116 SER A N 1
ATOM 916 C CA . SER A 1 116 ? 12.376 -12.043 3.376 1.00 91.94 116 SER A CA 1
ATOM 917 C C . SER A 1 116 ? 11.439 -12.171 2.171 1.00 91.94 116 SER A C 1
ATOM 919 O O . SER A 1 116 ? 11.137 -11.191 1.492 1.00 91.94 116 SER A O 1
ATOM 921 N N . ARG A 1 117 ? 10.966 -13.391 1.880 1.00 91.50 117 ARG A N 1
ATOM 922 C CA . ARG A 1 117 ? 9.918 -13.614 0.865 1.00 91.50 117 ARG A CA 1
ATOM 923 C C . ARG A 1 117 ? 8.557 -13.112 1.352 1.00 91.50 117 ARG A C 1
ATOM 925 O O . ARG A 1 117 ? 7.789 -12.608 0.542 1.00 91.50 117 ARG A O 1
ATOM 932 N N . GLN A 1 118 ? 8.286 -13.203 2.655 1.00 92.31 118 GLN A N 1
ATOM 933 C CA . GLN A 1 118 ? 7.056 -12.713 3.278 1.00 92.31 118 GLN A CA 1
ATOM 934 C C . GLN A 1 118 ? 6.893 -11.199 3.097 1.00 92.31 118 GLN A C 1
ATOM 936 O O . GLN A 1 118 ? 5.820 -10.738 2.727 1.00 92.31 118 GLN A O 1
ATOM 941 N N . GLU A 1 119 ? 7.963 -10.426 3.276 1.00 93.06 119 GLU A N 1
ATOM 942 C CA . GLU A 1 119 ? 7.940 -8.974 3.045 1.00 93.06 119 GLU A CA 1
ATOM 943 C C . GLU A 1 119 ? 7.699 -8.630 1.564 1.00 93.06 119 GLU A C 1
ATOM 945 O O . GLU A 1 119 ? 6.933 -7.719 1.260 1.00 93.06 119 GLU A O 1
ATOM 950 N N . VAL A 1 120 ? 8.285 -9.384 0.620 1.00 93.31 120 VAL A N 1
ATOM 951 C CA . VAL A 1 120 ? 7.961 -9.209 -0.811 1.00 93.31 120 VAL A CA 1
ATOM 952 C C . VAL A 1 120 ? 6.482 -9.524 -1.056 1.00 93.31 120 VAL A C 1
ATOM 954 O O . VAL A 1 120 ? 5.825 -8.805 -1.799 1.00 93.31 120 VAL A O 1
ATOM 957 N N . GLN A 1 121 ? 5.933 -10.554 -0.406 1.00 93.81 121 GLN A N 1
ATOM 958 C CA . GLN A 1 121 ? 4.517 -10.903 -0.527 1.00 93.81 121 GLN A CA 1
ATOM 959 C C . GLN A 1 121 ? 3.600 -9.784 -0.010 1.00 93.81 121 GLN A C 1
ATOM 961 O O . GLN A 1 121 ? 2.558 -9.538 -0.610 1.00 93.81 121 GLN A O 1
ATOM 966 N N . GLN A 1 122 ? 3.988 -9.069 1.050 1.00 94.25 122 GLN A N 1
ATOM 967 C CA . GLN A 1 122 ? 3.254 -7.882 1.504 1.00 94.25 122 GLN A CA 1
ATOM 968 C C . GLN A 1 122 ? 3.247 -6.776 0.444 1.00 94.25 122 GLN A C 1
ATOM 970 O O . GLN A 1 122 ? 2.206 -6.169 0.209 1.00 94.25 122 GLN A O 1
ATOM 975 N N . LEU A 1 123 ? 4.368 -6.553 -0.247 1.00 95.44 123 LEU A N 1
ATOM 976 C CA . LEU A 1 123 ? 4.414 -5.612 -1.369 1.00 95.44 123 LEU A CA 1
ATOM 977 C C . LEU A 1 123 ? 3.573 -6.070 -2.564 1.00 95.44 123 LEU A C 1
ATOM 979 O O . LEU A 1 123 ? 2.963 -5.239 -3.225 1.00 95.44 123 LEU A O 1
ATOM 983 N N . VAL A 1 124 ? 3.488 -7.375 -2.832 1.00 94.38 124 VAL A N 1
ATOM 984 C CA . VAL A 1 124 ? 2.558 -7.907 -3.843 1.00 94.38 124 VAL A CA 1
ATOM 985 C C . VAL A 1 124 ? 1.108 -7.618 -3.437 1.00 94.38 124 VAL A C 1
ATOM 987 O O . VAL A 1 124 ? 0.315 -7.205 -4.278 1.00 94.38 124 VAL A O 1
ATOM 990 N N . SER A 1 125 ? 0.757 -7.769 -2.155 1.00 95.12 125 SER A N 1
ATOM 991 C CA . SER A 1 125 ? -0.570 -7.394 -1.643 1.00 95.12 125 SER A CA 1
ATOM 992 C C . SER A 1 125 ? -0.845 -5.896 -1.780 1.00 95.12 125 SER A C 1
ATOM 994 O O . SER A 1 125 ? -1.958 -5.524 -2.136 1.00 95.12 125 SER A O 1
ATOM 996 N N . LEU A 1 126 ? 0.158 -5.042 -1.547 1.00 95.81 126 LEU A N 1
ATOM 997 C CA . LEU A 1 126 ? 0.045 -3.606 -1.802 1.00 95.81 126 LEU A CA 1
ATOM 998 C C . LEU A 1 126 ? -0.218 -3.335 -3.286 1.00 95.81 126 LEU A C 1
ATOM 1000 O O . LEU A 1 126 ? -1.151 -2.616 -3.616 1.00 95.81 1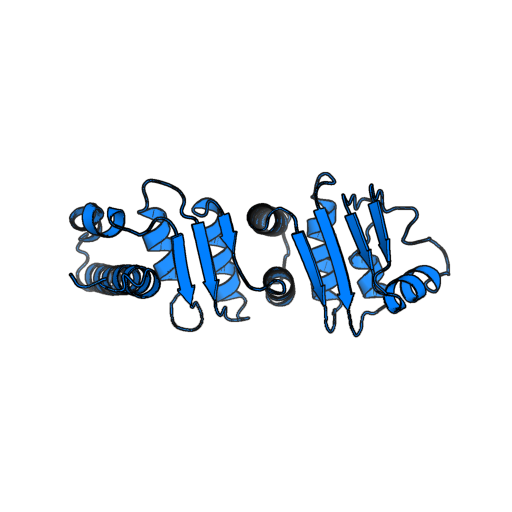26 LEU A O 1
ATOM 1004 N N . LEU A 1 127 ? 0.569 -3.941 -4.178 1.00 93.88 127 LEU A N 1
ATOM 1005 C CA . LEU A 1 127 ? 0.413 -3.773 -5.622 1.00 93.88 127 LEU A CA 1
ATOM 1006 C C . LEU A 1 127 ? -0.964 -4.254 -6.103 1.00 93.88 127 LEU A C 1
ATOM 1008 O O . LEU A 1 127 ? -1.559 -3.635 -6.977 1.00 93.88 127 LEU A O 1
ATOM 1012 N N . LYS A 1 128 ? -1.504 -5.314 -5.492 1.00 93.88 128 LYS A N 1
ATOM 1013 C CA . LYS A 1 128 ? -2.869 -5.787 -5.746 1.00 93.88 128 LYS A CA 1
ATOM 1014 C C . LYS A 1 128 ? -3.931 -4.749 -5.363 1.00 93.88 128 LYS A C 1
ATOM 1016 O O . LYS A 1 128 ? -4.908 -4.623 -6.083 1.00 93.88 128 LYS A O 1
ATOM 1021 N N . LEU A 1 129 ? -3.754 -4.024 -4.254 1.00 95.06 129 LEU A N 1
ATOM 1022 C CA . LEU A 1 129 ? -4.674 -2.948 -3.847 1.00 95.06 129 LEU A CA 1
ATOM 1023 C C . LEU A 1 129 ? -4.601 -1.712 -4.757 1.00 95.06 129 LEU A C 1
ATOM 1025 O O . LEU A 1 129 ? -5.508 -0.886 -4.705 1.00 95.06 129 LEU A O 1
ATOM 1029 N N . LEU A 1 130 ? -3.537 -1.603 -5.559 1.00 93.00 130 LEU A N 1
ATOM 1030 C CA . LEU A 1 130 ? -3.323 -0.589 -6.598 1.00 93.00 130 LEU A CA 1
ATOM 1031 C C . LEU A 1 130 ? -3.686 -1.113 -8.001 1.00 93.00 130 LEU A C 1
ATOM 1033 O O . LEU A 1 130 ? -3.149 -0.638 -9.001 1.00 93.00 130 LEU A O 1
ATOM 1037 N N . ASP A 1 131 ? -4.523 -2.153 -8.071 1.00 91.81 131 ASP A N 1
ATOM 1038 C CA . ASP A 1 131 ? -4.977 -2.783 -9.316 1.00 91.81 131 ASP A CA 1
ATOM 1039 C C . ASP A 1 131 ? -3.828 -3.210 -10.245 1.00 91.81 131 ASP A C 1
ATOM 1041 O O . ASP A 1 131 ? -3.901 -3.098 -11.465 1.00 91.81 131 ASP A O 1
ATOM 1045 N N . PHE A 1 132 ? -2.727 -3.684 -9.651 1.00 91.81 132 PHE A N 1
ATOM 1046 C CA . PHE A 1 132 ? -1.514 -4.122 -10.345 1.00 91.81 132 PHE A CA 1
ATOM 1047 C C . PHE A 1 132 ? -0.893 -3.091 -11.300 1.00 91.81 132 PHE A C 1
ATOM 1049 O O . PHE A 1 132 ? -0.072 -3.445 -12.151 1.00 91.81 132 PHE A O 1
ATOM 1056 N N . THR A 1 133 ? -1.209 -1.811 -11.118 1.00 90.88 133 THR A N 1
ATOM 1057 C CA . THR A 1 133 ? -0.598 -0.720 -11.874 1.00 90.88 133 THR A CA 1
ATOM 1058 C C . THR A 1 133 ? 0.633 -0.213 -11.135 1.00 90.88 133 THR A C 1
ATOM 1060 O O . THR A 1 133 ? 0.565 0.202 -9.977 1.00 90.88 133 THR A O 1
ATOM 1063 N N . LEU A 1 134 ? 1.783 -0.241 -11.805 1.00 91.56 134 LEU A N 1
ATOM 1064 C CA . LEU A 1 134 ? 3.055 0.202 -11.254 1.00 91.56 134 LEU A CA 1
ATOM 1065 C C . LEU A 1 134 ? 3.676 1.283 -12.130 1.00 91.56 134 LEU A C 1
ATOM 1067 O O . LEU A 1 134 ? 4.054 1.034 -13.274 1.00 91.56 134 LEU A O 1
ATOM 1071 N N . GLN A 1 135 ? 3.874 2.464 -11.554 1.00 92.44 135 GLN A N 1
ATOM 1072 C CA . GLN A 1 135 ? 4.568 3.561 -12.208 1.00 92.44 135 GLN A CA 1
ATOM 1073 C C . GLN A 1 135 ? 5.939 3.797 -11.568 1.00 92.44 135 GLN A C 1
ATOM 1075 O O . GLN A 1 135 ? 6.065 3.942 -10.353 1.00 92.44 135 GLN A O 1
ATOM 1080 N N . LEU A 1 136 ? 6.978 3.842 -12.402 1.00 92.44 136 LEU A N 1
ATOM 1081 C CA . LEU A 1 136 ? 8.354 4.113 -12.003 1.00 92.44 136 LEU A CA 1
ATOM 1082 C C . LEU A 1 136 ? 8.894 5.331 -12.759 1.00 92.44 136 LEU A C 1
ATOM 1084 O O . LEU A 1 136 ? 9.010 5.315 -13.987 1.00 92.44 136 LEU A O 1
ATOM 1088 N N . THR A 1 137 ? 9.249 6.387 -12.030 1.00 92.31 137 THR A N 1
ATOM 1089 C CA . THR A 1 137 ? 9.684 7.675 -12.592 1.00 92.31 137 THR A CA 1
ATOM 1090 C C . THR A 1 137 ? 10.886 8.260 -11.849 1.00 92.31 137 THR A C 1
ATOM 1092 O O . THR A 1 137 ? 11.340 7.729 -10.836 1.00 92.31 137 THR A O 1
ATOM 1095 N N . GLY A 1 138 ? 11.424 9.374 -12.357 1.00 89.94 138 GLY A N 1
ATOM 1096 C CA . GLY A 1 138 ? 12.507 10.093 -11.684 1.00 89.94 138 GLY A CA 1
ATOM 1097 C C . GLY A 1 138 ? 13.819 9.306 -11.676 1.00 89.94 138 GLY A C 1
ATOM 1098 O O . GLY A 1 138 ? 14.185 8.692 -12.680 1.00 89.94 138 GLY A O 1
ATOM 1099 N N . GLU A 1 139 ? 14.562 9.359 -10.573 1.00 89.81 139 GLU A N 1
ATOM 1100 C CA . GLU A 1 139 ? 15.809 8.604 -10.434 1.00 89.81 139 GLU A CA 1
ATOM 1101 C C . GLU A 1 139 ? 15.567 7.238 -9.787 1.00 89.81 139 GLU A C 1
ATOM 1103 O O . GLU A 1 139 ? 15.132 7.138 -8.641 1.00 89.81 139 GLU A O 1
ATOM 1108 N N . LEU A 1 140 ? 15.907 6.169 -10.509 1.00 91.00 140 LEU A N 1
ATOM 1109 C CA . LEU A 1 140 ? 15.790 4.802 -10.014 1.00 91.00 140 LEU A CA 1
ATOM 1110 C C . LEU A 1 140 ? 17.149 4.285 -9.551 1.00 91.00 140 LEU A C 1
ATOM 1112 O O . LEU A 1 140 ? 18.023 3.916 -10.345 1.00 91.00 140 LEU A O 1
ATOM 1116 N N . ASN A 1 141 ? 17.317 4.223 -8.233 1.00 91.19 141 ASN A N 1
ATOM 1117 C CA . ASN A 1 141 ? 18.507 3.646 -7.626 1.00 91.19 141 ASN A CA 1
ATOM 1118 C C . ASN A 1 141 ? 18.470 2.101 -7.661 1.00 91.19 141 ASN A C 1
ATOM 1120 O O . ASN A 1 141 ? 17.457 1.457 -7.954 1.00 91.19 141 ASN A O 1
ATOM 1124 N N . ARG A 1 142 ? 19.614 1.483 -7.343 1.00 91.12 142 ARG A N 1
ATOM 1125 C CA . ARG A 1 142 ? 19.782 0.022 -7.381 1.00 91.12 142 ARG A CA 1
ATOM 1126 C C . ARG A 1 142 ? 18.900 -0.712 -6.361 1.00 91.12 142 ARG A C 1
ATOM 1128 O O . ARG A 1 142 ? 18.453 -1.818 -6.662 1.00 91.12 142 ARG A O 1
ATOM 1135 N N . LYS A 1 143 ? 18.664 -0.120 -5.183 1.00 91.56 143 LYS A N 1
ATOM 1136 C CA . LYS A 1 143 ? 17.815 -0.692 -4.123 1.00 91.56 143 LYS A CA 1
ATOM 1137 C C . LYS A 1 143 ? 16.376 -0.794 -4.624 1.00 91.56 143 LYS A C 1
ATOM 1139 O O . LYS A 1 143 ? 15.845 -1.898 -4.671 1.00 91.56 143 LYS A O 1
ATOM 1144 N N . THR A 1 144 ? 15.808 0.312 -5.102 1.00 92.81 144 THR A N 1
ATOM 1145 C CA . THR A 1 144 ? 14.439 0.385 -5.629 1.00 92.81 144 THR A CA 1
ATOM 1146 C C . THR A 1 144 ? 14.237 -0.600 -6.778 1.00 92.81 144 THR A C 1
ATOM 1148 O O . THR A 1 144 ? 13.325 -1.421 -6.722 1.00 92.81 144 THR A O 1
ATOM 1151 N N . CYS A 1 145 ? 15.138 -0.616 -7.769 1.00 92.31 145 CYS A N 1
ATOM 1152 C CA . CYS A 1 145 ? 15.056 -1.571 -8.882 1.00 92.31 145 CYS A CA 1
ATOM 1153 C C . CYS A 1 145 ? 15.109 -3.032 -8.407 1.00 92.31 145 CYS A C 1
ATOM 1155 O O . CYS A 1 145 ? 14.384 -3.882 -8.918 1.00 92.31 145 CYS A O 1
ATOM 1157 N N . GLY A 1 146 ? 15.966 -3.329 -7.425 1.00 92.00 146 GLY A N 1
ATOM 1158 C CA . GLY A 1 146 ? 16.093 -4.660 -6.836 1.00 92.00 146 GLY A CA 1
ATOM 1159 C C . GLY A 1 146 ? 14.841 -5.113 -6.097 1.00 92.00 146 GLY A C 1
ATOM 1160 O O . GLY A 1 146 ? 14.411 -6.251 -6.287 1.00 92.00 146 GLY A O 1
ATOM 1161 N N . THR A 1 147 ? 14.249 -4.240 -5.282 1.00 93.81 147 THR A N 1
ATOM 1162 C CA . THR A 1 147 ? 13.002 -4.521 -4.562 1.00 93.81 147 THR A CA 1
ATOM 1163 C C . THR A 1 147 ? 11.857 -4.741 -5.542 1.00 93.81 147 THR A C 1
ATOM 1165 O O . THR A 1 147 ? 11.209 -5.785 -5.491 1.00 93.81 147 THR A O 1
ATOM 1168 N N . VAL A 1 148 ? 11.663 -3.822 -6.491 1.00 92.88 148 VAL A N 1
ATOM 1169 C CA . VAL A 1 148 ? 10.593 -3.930 -7.487 1.00 92.88 148 VAL A CA 1
ATOM 1170 C C . VAL A 1 148 ? 10.758 -5.185 -8.338 1.00 92.88 148 VAL A C 1
ATOM 1172 O O . VAL A 1 148 ? 9.806 -5.940 -8.494 1.00 92.88 148 VAL A O 1
ATOM 1175 N N . GLY A 1 149 ? 11.963 -5.481 -8.826 1.00 91.62 149 GLY A N 1
ATOM 1176 C CA . GLY A 1 149 ? 12.199 -6.693 -9.610 1.00 91.62 149 GLY A CA 1
ATOM 1177 C C . GLY A 1 149 ? 11.905 -7.987 -8.842 1.00 91.62 149 GLY A C 1
ATOM 1178 O O . GLY A 1 149 ? 11.466 -8.970 -9.437 1.00 91.62 149 GLY A O 1
ATOM 1179 N N . ARG A 1 150 ? 12.086 -8.004 -7.511 1.00 91.81 150 ARG A N 1
ATOM 1180 C CA . ARG A 1 150 ? 11.650 -9.133 -6.665 1.00 91.81 150 ARG A CA 1
ATOM 1181 C C . ARG A 1 150 ? 10.128 -9.234 -6.581 1.00 91.81 150 ARG A C 1
ATOM 1183 O O . ARG A 1 150 ? 9.627 -10.351 -6.618 1.00 91.81 150 ARG A O 1
ATOM 1190 N N . VAL A 1 151 ? 9.416 -8.110 -6.472 1.00 92.50 151 VAL A N 1
ATOM 1191 C CA . VAL A 1 151 ? 7.941 -8.076 -6.474 1.00 92.50 151 VAL A CA 1
ATOM 1192 C C . VAL A 1 151 ? 7.400 -8.568 -7.813 1.00 92.50 151 VAL A C 1
ATOM 1194 O O . VAL A 1 151 ? 6.580 -9.482 -7.841 1.00 92.50 151 VAL A O 1
ATOM 1197 N N . LEU A 1 152 ? 7.909 -8.019 -8.919 1.00 90.38 152 LEU A N 1
ATOM 1198 C CA . LEU A 1 152 ? 7.512 -8.406 -10.272 1.00 90.38 152 LEU A CA 1
ATOM 1199 C C . LEU A 1 152 ? 7.749 -9.898 -10.529 1.00 90.38 152 LEU A C 1
ATOM 1201 O O . LEU A 1 152 ? 6.897 -10.562 -11.107 1.00 90.38 152 LEU A O 1
ATOM 1205 N N . GLY A 1 153 ? 8.862 -10.449 -10.035 1.00 88.44 153 GLY A N 1
ATOM 1206 C CA . GLY A 1 153 ? 9.158 -11.879 -10.146 1.00 88.44 153 GLY A CA 1
ATOM 1207 C C . GLY A 1 153 ? 8.213 -12.806 -9.368 1.00 88.44 153 GLY A C 1
ATOM 1208 O O . GLY A 1 153 ? 8.267 -14.013 -9.583 1.00 88.44 153 GLY A O 1
ATOM 1209 N N . LEU A 1 154 ? 7.371 -12.281 -8.469 1.00 89.06 154 LEU A N 1
ATOM 1210 C CA . LEU A 1 154 ? 6.323 -13.040 -7.773 1.00 89.06 154 LEU A CA 1
ATOM 1211 C C . LEU A 1 154 ? 4.921 -12.830 -8.371 1.00 89.06 154 LEU A C 1
ATOM 1213 O O . LEU A 1 154 ? 3.974 -13.463 -7.905 1.00 89.06 154 LEU A O 1
ATOM 1217 N N . CYS A 1 155 ? 4.765 -11.955 -9.367 1.00 86.56 155 CYS A N 1
ATOM 1218 C CA . CYS A 1 155 ? 3.470 -11.653 -9.972 1.00 86.56 155 CYS A CA 1
ATOM 1219 C C . CYS A 1 155 ? 3.169 -12.581 -11.161 1.00 86.56 155 CYS A C 1
ATOM 1221 O O . CYS A 1 155 ? 4.034 -12.856 -11.989 1.00 86.56 155 CYS A O 1
ATOM 1223 N N . SER A 1 156 ? 1.918 -13.033 -11.273 1.00 70.75 156 SER A N 1
ATOM 1224 C CA . SER A 1 156 ? 1.443 -13.948 -12.323 1.00 70.75 156 SER A CA 1
ATOM 1225 C C . SER A 1 156 ? 0.900 -13.191 -13.544 1.00 70.75 156 SER A C 1
ATOM 1227 O O . SER A 1 156 ? -0.284 -13.281 -13.847 1.00 70.75 156 SER A O 1
ATOM 1229 N N . SER A 1 157 ? 1.746 -12.402 -14.217 1.00 70.06 157 SER A N 1
ATOM 1230 C CA . SER A 1 157 ? 1.469 -11.732 -15.510 1.00 70.06 157 SER A CA 1
ATOM 1231 C C . SER A 1 157 ? 0.387 -10.638 -15.583 1.00 70.06 157 SER A C 1
ATOM 1233 O O . SER A 1 157 ? 0.107 -10.168 -16.676 1.00 70.06 157 SER A O 1
ATOM 1235 N N . ASN A 1 158 ? -0.156 -10.151 -14.464 1.00 81.00 158 ASN A N 1
ATOM 1236 C CA . ASN A 1 158 ? -1.224 -9.129 -14.463 1.00 81.00 158 ASN A CA 1
ATOM 1237 C C . ASN A 1 158 ? -0.737 -7.701 -14.168 1.00 81.00 158 ASN A C 1
ATOM 1239 O O . ASN A 1 158 ? -1.527 -6.864 -13.755 1.00 81.00 158 ASN A O 1
ATOM 1243 N N . VAL A 1 159 ? 0.565 -7.433 -14.295 1.00 88.75 159 VAL A N 1
ATOM 1244 C CA . VAL A 1 159 ? 1.137 -6.133 -13.916 1.00 88.75 159 VAL A CA 1
ATOM 1245 C C . VAL A 1 159 ? 1.262 -5.222 -15.125 1.00 88.75 159 VAL A C 1
ATOM 1247 O O . VAL A 1 159 ? 1.894 -5.599 -16.116 1.00 88.75 159 VAL A O 1
ATOM 1250 N N . ASP A 1 160 ? 0.723 -4.014 -14.992 1.00 90.12 160 ASP A N 1
ATOM 1251 C CA . ASP A 1 160 ? 0.907 -2.913 -15.928 1.00 90.12 160 ASP A CA 1
ATOM 1252 C C . ASP A 1 160 ? 2.053 -2.027 -15.439 1.00 90.12 160 ASP A C 1
ATOM 1254 O O . ASP A 1 160 ? 1.941 -1.333 -14.427 1.00 90.12 160 ASP A O 1
ATOM 1258 N N . LEU A 1 161 ? 3.188 -2.074 -16.140 1.00 90.12 161 LEU A N 1
ATOM 1259 C CA . LEU A 1 161 ? 4.389 -1.331 -15.768 1.00 90.12 161 LEU A CA 1
ATOM 1260 C C . LEU A 1 161 ? 4.580 -0.112 -16.672 1.00 90.12 161 LEU A C 1
ATOM 1262 O O . LEU A 1 161 ? 4.839 -0.244 -17.869 1.00 90.12 161 LEU A O 1
ATOM 1266 N N . ILE A 1 162 ? 4.545 1.078 -16.077 1.00 90.12 162 ILE A N 1
ATOM 1267 C CA . ILE A 1 162 ? 4.866 2.351 -16.727 1.00 90.12 162 ILE A CA 1
ATOM 1268 C C . ILE A 1 162 ? 6.233 2.815 -16.232 1.00 90.12 162 ILE A C 1
ATOM 1270 O O . ILE A 1 162 ? 6.391 3.192 -15.073 1.00 90.12 162 ILE A O 1
ATOM 1274 N N . LEU A 1 163 ? 7.237 2.793 -17.104 1.00 89.25 163 LEU A N 1
ATOM 1275 C CA . LEU A 1 163 ? 8.625 3.085 -16.757 1.00 89.25 163 LEU A CA 1
ATOM 1276 C C . LEU A 1 163 ? 9.136 4.301 -17.536 1.00 89.25 163 LEU A C 1
ATOM 1278 O O . LEU A 1 163 ? 9.561 4.206 -18.690 1.00 89.25 163 LEU A O 1
ATOM 1282 N N . THR A 1 164 ? 9.146 5.450 -16.861 1.00 89.31 164 THR A N 1
ATOM 1283 C CA . THR A 1 164 ? 9.618 6.739 -17.391 1.00 89.31 164 THR A CA 1
ATOM 1284 C C . THR A 1 164 ? 10.654 7.391 -16.458 1.00 89.31 164 THR A C 1
ATOM 1286 O O . THR A 1 164 ? 10.433 8.491 -15.936 1.00 89.31 164 THR A O 1
ATOM 1289 N N . PRO A 1 165 ? 11.793 6.730 -16.182 1.00 85.19 165 PRO A N 1
ATOM 1290 C CA . PRO A 1 165 ? 12.834 7.282 -15.333 1.00 85.19 165 PRO A CA 1
ATOM 1291 C C . PRO A 1 165 ? 13.628 8.368 -16.066 1.00 85.19 165 PRO A C 1
ATOM 1293 O O . PRO A 1 165 ? 13.917 8.259 -17.257 1.00 85.19 165 PRO A O 1
ATOM 1296 N N . ARG A 1 166 ? 14.049 9.387 -15.317 1.00 87.38 166 ARG A N 1
ATOM 1297 C CA . ARG A 1 166 ? 15.061 10.367 -15.736 1.00 87.38 166 ARG A CA 1
ATOM 1298 C C . ARG A 1 166 ? 16.460 9.754 -15.729 1.00 87.38 166 ARG A C 1
ATOM 1300 O O . ARG A 1 166 ? 17.293 10.114 -16.552 1.00 87.38 166 ARG A O 1
ATOM 1307 N N . LYS A 1 167 ? 16.721 8.829 -14.798 1.00 86.25 167 LYS A N 1
ATOM 1308 C CA . LYS A 1 167 ? 18.028 8.183 -14.631 1.00 86.25 167 LYS A CA 1
ATOM 1309 C C . LYS A 1 167 ? 17.878 6.773 -14.076 1.00 86.25 167 LYS A C 1
ATOM 1311 O O . LYS A 1 167 ? 17.221 6.567 -13.060 1.00 86.25 167 LYS A O 1
ATOM 1316 N N . VAL A 1 168 ? 18.538 5.808 -14.712 1.00 88.38 168 VAL A N 1
ATOM 1317 C CA . VAL A 1 168 ? 18.674 4.432 -14.216 1.00 88.38 168 VAL A CA 1
ATOM 1318 C C . VAL A 1 168 ? 19.985 3.836 -14.721 1.00 88.38 168 VAL A C 1
ATOM 1320 O O . VAL A 1 168 ? 20.418 4.110 -15.836 1.00 88.38 168 VAL A O 1
ATOM 1323 N N . SER A 1 169 ? 20.646 3.026 -13.896 1.00 87.31 169 SER A N 1
ATOM 1324 C CA . SER A 1 169 ? 21.857 2.310 -14.320 1.00 87.31 169 SER A CA 1
ATOM 1325 C C . SER A 1 169 ? 21.508 1.000 -15.030 1.00 87.31 169 SER A C 1
ATOM 1327 O O . SER A 1 169 ? 20.506 0.372 -14.696 1.00 87.31 169 SER A O 1
ATOM 1329 N N . VAL A 1 170 ? 22.378 0.510 -15.921 1.00 83.56 170 VAL A N 1
ATOM 1330 C CA . VAL A 1 170 ? 22.213 -0.809 -16.575 1.00 83.56 170 VAL A CA 1
ATOM 1331 C C . VAL A 1 170 ? 22.068 -1.937 -15.544 1.00 83.56 170 VAL A C 1
ATOM 1333 O O . VAL A 1 170 ? 21.219 -2.810 -15.686 1.00 83.56 170 VAL A O 1
ATOM 1336 N N . ARG A 1 171 ? 22.844 -1.885 -14.449 1.00 85.56 171 ARG A N 1
ATOM 1337 C CA . ARG A 1 171 ? 22.720 -2.834 -13.325 1.00 85.56 171 ARG A CA 1
ATOM 1338 C C . ARG A 1 171 ? 21.406 -2.685 -12.549 1.00 85.56 171 ARG A C 1
ATOM 1340 O O . ARG A 1 171 ? 20.956 -3.642 -11.936 1.00 85.56 171 ARG A O 1
ATOM 1347 N N . GLY A 1 172 ? 20.826 -1.489 -12.501 1.00 87.88 172 GLY A N 1
ATOM 1348 C CA . GLY A 1 172 ? 19.501 -1.263 -11.921 1.00 87.88 172 GLY A CA 1
ATOM 1349 C C . GLY A 1 172 ? 18.418 -1.862 -12.812 1.00 87.88 172 GLY A C 1
ATOM 1350 O O . GLY A 1 172 ? 17.639 -2.691 -12.354 1.00 87.88 172 GLY A O 1
ATOM 1351 N N . ALA A 1 173 ? 18.448 -1.538 -14.106 1.00 84.75 173 ALA A N 1
ATOM 1352 C CA . ALA A 1 173 ? 17.536 -2.096 -15.100 1.00 84.75 173 ALA A CA 1
ATOM 1353 C C . ALA A 1 173 ? 17.579 -3.636 -15.127 1.00 84.75 173 ALA A C 1
ATOM 1355 O O . ALA A 1 173 ? 16.532 -4.277 -15.175 1.00 84.75 173 ALA A O 1
ATOM 1356 N N . SER A 1 174 ? 18.766 -4.240 -14.985 1.00 83.94 174 SER A N 1
ATOM 1357 C CA . SER A 1 174 ? 18.911 -5.699 -14.925 1.00 83.94 174 SER A CA 1
ATOM 1358 C C . SER A 1 174 ? 18.301 -6.346 -13.685 1.00 83.94 174 SER A C 1
ATOM 1360 O O . SER A 1 174 ? 17.920 -7.514 -13.718 1.00 83.94 174 SER A O 1
ATOM 1362 N N . LEU A 1 175 ? 18.225 -5.612 -12.575 1.00 88.00 175 LEU A N 1
ATOM 1363 C CA . LEU A 1 175 ? 17.570 -6.086 -11.362 1.00 88.00 175 LEU A CA 1
ATOM 1364 C C . LEU A 1 175 ? 16.051 -5.980 -11.453 1.00 88.00 175 LEU A C 1
ATOM 1366 O O . LEU A 1 175 ? 15.382 -6.822 -10.857 1.00 88.00 175 LEU A O 1
ATOM 1370 N N . LEU A 1 176 ? 15.548 -4.978 -12.182 1.00 86.00 176 LEU A N 1
ATOM 1371 C CA . LEU A 1 176 ? 14.125 -4.751 -12.424 1.00 86.00 176 LEU A CA 1
ATOM 1372 C C . LEU A 1 176 ? 13.539 -5.832 -13.345 1.00 86.00 176 LEU A C 1
ATOM 1374 O O . LEU A 1 176 ? 12.514 -6.432 -13.029 1.00 86.00 176 LEU A O 1
ATOM 1378 N N . PHE A 1 177 ? 14.228 -6.115 -14.451 1.00 81.44 177 PHE A N 1
ATOM 1379 C CA . PHE A 1 177 ? 13.808 -7.085 -15.461 1.00 81.44 177 PHE A CA 1
ATOM 1380 C C . PHE A 1 177 ? 14.577 -8.397 -15.312 1.00 81.44 177 PHE A C 1
ATOM 1382 O O . PHE A 1 177 ? 15.560 -8.661 -16.009 1.00 81.44 177 PHE A O 1
ATOM 1389 N N . ARG A 1 178 ? 14.139 -9.226 -14.362 1.00 74.75 178 ARG A N 1
ATOM 1390 C CA . ARG A 1 178 ? 14.672 -10.582 -14.210 1.00 74.75 178 ARG A CA 1
ATOM 1391 C C . ARG A 1 178 ? 14.084 -11.504 -15.290 1.00 74.75 178 ARG A C 1
ATOM 1393 O O . ARG A 1 178 ? 12.973 -11.254 -15.743 1.00 74.75 178 ARG A O 1
ATOM 1400 N N . PRO A 1 179 ? 14.767 -12.605 -15.658 1.00 59.16 179 PRO A N 1
ATOM 1401 C CA . PRO A 1 179 ? 14.305 -13.514 -16.717 1.00 59.16 179 PRO A CA 1
ATOM 1402 C C . PRO A 1 179 ? 12.941 -14.186 -16.486 1.00 59.16 179 PRO A C 1
ATOM 1404 O O . PRO A 1 179 ? 12.459 -14.877 -17.369 1.00 59.16 179 PRO A O 1
ATOM 1407 N N . SER A 1 180 ? 12.358 -14.055 -15.292 1.00 60.78 180 SER A N 1
ATOM 1408 C CA . SER A 1 180 ? 11.062 -14.631 -14.924 1.00 60.78 180 SER A CA 1
ATOM 1409 C C . SER A 1 180 ? 9.942 -13.592 -14.842 1.00 60.78 180 SER A C 1
ATOM 1411 O O . SER A 1 180 ? 8.849 -13.917 -14.386 1.00 60.78 180 SER A O 1
ATOM 1413 N N . THR A 1 181 ? 10.213 -12.333 -15.187 1.00 72.62 181 THR A N 1
ATOM 1414 C CA . THR A 1 181 ? 9.225 -11.263 -15.071 1.00 72.62 181 THR A CA 1
ATOM 1415 C C . THR A 1 181 ? 8.206 -11.383 -16.203 1.00 72.62 181 THR A C 1
ATOM 1417 O O . THR A 1 181 ? 8.554 -11.278 -17.378 1.00 72.62 181 THR A O 1
ATOM 1420 N N . GLN A 1 182 ? 6.940 -11.579 -15.840 1.00 73.81 182 GLN A N 1
ATOM 1421 C CA . GLN A 1 182 ? 5.820 -11.571 -16.776 1.00 73.81 182 GLN A CA 1
ATOM 1422 C C . GLN A 1 182 ? 4.975 -10.325 -16.525 1.00 73.81 182 GLN A C 1
ATOM 1424 O O . GLN A 1 182 ? 4.596 -10.057 -15.382 1.00 73.81 182 GLN A O 1
ATOM 1429 N N . LEU A 1 183 ? 4.696 -9.563 -17.579 1.00 81.69 183 LEU A N 1
ATOM 1430 C CA . LEU A 1 183 ? 3.932 -8.319 -17.513 1.00 81.69 183 LEU A CA 1
ATOM 1431 C C . LEU A 1 183 ? 2.739 -8.393 -18.460 1.00 81.69 183 LEU A C 1
ATOM 1433 O O . LEU A 1 183 ? 2.829 -8.965 -19.548 1.00 81.69 183 LEU A O 1
ATOM 1437 N N . HIS A 1 184 ? 1.641 -7.761 -18.065 1.00 85.44 184 HIS A N 1
ATOM 1438 C CA . HIS A 1 184 ? 0.508 -7.584 -18.957 1.00 85.44 184 HIS A CA 1
ATOM 1439 C C . HIS A 1 184 ? 0.864 -6.503 -19.982 1.00 85.44 184 HIS A C 1
ATOM 1441 O O . HIS A 1 184 ? 1.027 -6.797 -21.171 1.00 85.44 184 HIS A O 1
ATOM 1447 N N . SER A 1 185 ? 1.119 -5.282 -19.514 1.00 85.50 185 SER A N 1
ATOM 1448 C CA . SER A 1 185 ? 1.618 -4.199 -20.354 1.00 85.50 185 SER A CA 1
ATOM 1449 C C . SER A 1 185 ? 2.950 -3.646 -19.864 1.00 85.50 185 SER A C 1
ATOM 1451 O O . SER A 1 185 ? 3.251 -3.598 -18.668 1.00 85.50 185 SER A O 1
ATOM 1453 N N . LEU A 1 186 ? 3.767 -3.217 -20.823 1.00 86.25 186 LEU A N 1
ATOM 1454 C CA . LEU A 1 186 ? 4.995 -2.481 -20.566 1.00 86.25 186 LEU A CA 1
ATOM 1455 C C . LEU A 1 186 ? 4.990 -1.197 -21.392 1.00 86.25 186 LEU A C 1
ATOM 1457 O O . LEU A 1 186 ? 5.028 -1.239 -22.625 1.00 86.25 186 LEU A O 1
ATOM 1461 N N . ARG A 1 187 ? 4.972 -0.057 -20.699 1.00 86.50 187 ARG A N 1
ATOM 1462 C CA . ARG A 1 187 ? 5.164 1.267 -21.292 1.00 86.50 187 ARG A CA 1
ATOM 1463 C C . ARG A 1 187 ? 6.549 1.785 -20.952 1.00 86.50 187 ARG A C 1
ATOM 1465 O O . ARG A 1 187 ? 6.886 1.916 -19.776 1.00 86.50 187 ARG A O 1
ATOM 1472 N N . LEU A 1 188 ? 7.340 2.092 -21.973 1.00 85.19 188 LEU A N 1
ATOM 1473 C CA . LEU A 1 188 ? 8.692 2.628 -21.819 1.00 85.19 188 LEU A CA 1
ATOM 1474 C C . LEU A 1 188 ? 8.798 4.022 -22.435 1.00 85.19 188 LEU A C 1
ATOM 1476 O O . LEU A 1 188 ? 8.163 4.309 -23.449 1.00 85.19 188 LEU A O 1
ATOM 1480 N N . SER A 1 189 ? 9.658 4.861 -21.857 1.00 82.19 189 SER A N 1
ATOM 1481 C CA . SER A 1 189 ? 10.145 6.066 -22.532 1.00 82.19 189 SER A CA 1
ATOM 1482 C C . SER A 1 189 ? 11.196 5.732 -23.597 1.00 82.19 189 SER A C 1
ATOM 1484 O O . SER A 1 189 ? 11.927 4.742 -23.485 1.00 82.19 189 SER A O 1
ATOM 1486 N N . SER A 1 190 ? 11.348 6.610 -24.589 1.00 78.62 190 SER A N 1
ATOM 1487 C CA . SER A 1 190 ? 12.324 6.491 -25.685 1.00 78.62 190 SER A CA 1
ATOM 1488 C C . SER A 1 190 ? 13.761 6.241 -25.194 1.00 78.62 190 SER A C 1
ATOM 1490 O O . SER A 1 190 ? 14.461 5.357 -25.690 1.00 78.62 190 SER A O 1
ATOM 1492 N N . HIS A 1 191 ? 14.183 6.941 -24.134 1.00 76.31 191 HIS A N 1
ATOM 1493 C CA . HIS A 1 191 ? 15.488 6.727 -23.495 1.00 76.31 191 HIS A CA 1
ATOM 1494 C C . HIS A 1 191 ? 15.635 5.314 -22.900 1.00 76.31 191 HIS A C 1
ATOM 1496 O O . HIS A 1 191 ? 16.701 4.704 -22.985 1.00 76.31 191 HIS A O 1
ATOM 1502 N N . MET A 1 192 ? 14.573 4.769 -22.301 1.00 77.00 192 MET A N 1
ATOM 1503 C CA . MET A 1 192 ? 14.610 3.433 -21.701 1.00 77.00 192 MET A CA 1
ATOM 1504 C C . MET A 1 192 ? 14.705 2.324 -22.732 1.00 77.00 192 MET A C 1
ATOM 1506 O O . MET A 1 192 ? 15.424 1.351 -22.506 1.00 77.00 192 MET A O 1
ATOM 1510 N N . VAL A 1 193 ? 14.035 2.487 -23.871 1.00 76.56 193 VAL A N 1
ATOM 1511 C CA . VAL A 1 193 ? 14.168 1.560 -24.996 1.00 76.56 193 VAL A CA 1
ATOM 1512 C C . VAL A 1 193 ? 15.629 1.499 -25.442 1.00 76.56 193 VAL A C 1
ATOM 1514 O O . VAL A 1 193 ? 16.205 0.414 -25.496 1.00 76.56 193 VAL A O 1
ATOM 1517 N N . LEU A 1 194 ? 16.273 2.652 -25.650 1.00 75.06 194 LEU A N 1
ATOM 1518 C CA . LEU A 1 194 ? 17.690 2.710 -26.021 1.00 75.06 194 LEU A CA 1
ATOM 1519 C C . LEU A 1 194 ? 18.599 2.069 -24.967 1.00 75.06 194 LEU A C 1
ATOM 1521 O O . LEU A 1 194 ? 19.509 1.321 -25.316 1.00 75.06 194 LEU A O 1
ATOM 1525 N N . LEU A 1 195 ? 18.359 2.310 -23.678 1.00 74.25 195 LEU A N 1
ATOM 1526 C CA . LEU A 1 195 ? 19.171 1.736 -22.601 1.00 74.25 195 LEU A CA 1
ATOM 1527 C C . LEU A 1 195 ? 19.063 0.203 -22.547 1.00 74.25 195 LEU A C 1
ATOM 1529 O O . LEU A 1 195 ? 20.071 -0.486 -22.378 1.00 74.25 195 LEU A O 1
ATOM 1533 N N . LEU A 1 196 ? 17.860 -0.346 -22.734 1.00 72.62 196 LEU A N 1
ATOM 1534 C CA . LEU A 1 196 ? 17.648 -1.795 -22.791 1.00 72.62 196 LEU A CA 1
ATOM 1535 C C . LEU A 1 196 ? 18.242 -2.420 -24.061 1.00 72.62 196 LEU A C 1
ATOM 1537 O O . LEU A 1 196 ? 18.725 -3.552 -24.007 1.00 72.62 196 LEU A O 1
ATOM 1541 N N . LEU A 1 197 ? 18.259 -1.680 -25.174 1.00 67.62 197 LEU A N 1
ATOM 1542 C CA . LEU A 1 197 ? 18.885 -2.103 -26.427 1.00 67.62 197 LEU A CA 1
ATOM 1543 C C . LEU A 1 197 ? 20.414 -1.987 -26.409 1.00 67.62 197 LEU A C 1
ATOM 1545 O O . LEU A 1 197 ? 21.062 -2.760 -27.099 1.00 67.62 197 LEU A O 1
ATOM 1549 N N . THR A 1 198 ? 21.007 -1.067 -25.646 1.00 63.44 198 THR A N 1
ATOM 1550 C CA . THR A 1 198 ? 22.463 -0.795 -25.639 1.00 63.44 198 THR A CA 1
ATOM 1551 C C . THR A 1 198 ? 23.235 -1.513 -24.533 1.00 63.44 198 THR A C 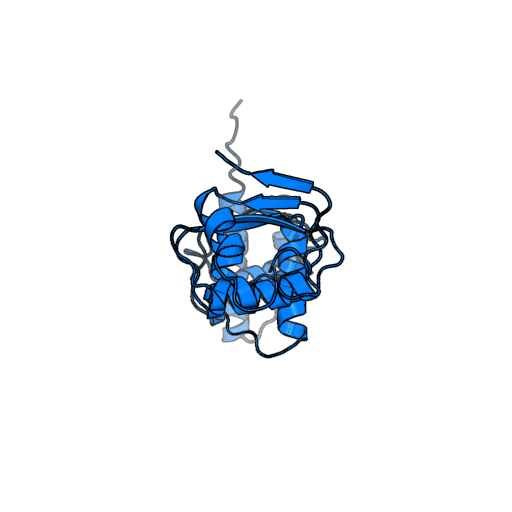1
ATOM 1553 O O . THR A 1 198 ? 24.457 -1.613 -24.617 1.00 63.44 198 THR A O 1
ATOM 1556 N N . GLY A 1 199 ? 22.566 -2.107 -23.536 1.00 57.53 199 GLY A N 1
ATOM 1557 C CA . GLY A 1 199 ? 23.183 -2.962 -22.501 1.00 57.53 199 GLY A CA 1
ATOM 1558 C C . GLY A 1 199 ? 23.820 -4.273 -23.015 1.00 57.53 199 GLY A C 1
ATOM 1559 O O . GLY A 1 199 ? 24.038 -5.209 -22.244 1.00 57.53 199 GLY A O 1
ATOM 1560 N N . GLN A 1 200 ? 24.101 -4.362 -24.317 1.00 61.22 200 GLN A N 1
ATOM 1561 C CA . GLN A 1 200 ? 24.538 -5.528 -25.074 1.00 61.22 200 GLN A CA 1
ATOM 1562 C C . GLN A 1 200 ? 26.009 -5.877 -24.842 1.00 61.22 200 GLN A C 1
ATOM 1564 O O . GLN A 1 200 ? 26.895 -5.469 -25.586 1.00 61.22 200 GLN A O 1
ATOM 1569 N N . ARG A 1 201 ? 26.255 -6.741 -23.858 1.00 48.28 201 ARG A N 1
ATOM 1570 C CA . ARG A 1 201 ? 27.361 -7.717 -23.910 1.00 48.28 201 ARG A CA 1
ATOM 1571 C C . ARG A 1 201 ? 26.957 -9.105 -23.389 1.00 48.28 201 ARG A C 1
ATOM 1573 O O . ARG A 1 201 ? 27.774 -9.788 -22.784 1.00 48.28 201 ARG A O 1
ATOM 1580 N N . GLY A 1 202 ? 25.716 -9.557 -23.629 1.00 46.34 202 GLY A N 1
ATOM 1581 C CA . GLY A 1 202 ? 25.451 -11.004 -23.516 1.00 46.34 202 GLY A CA 1
ATOM 1582 C C . GLY A 1 202 ? 24.025 -11.517 -23.316 1.00 46.34 202 GLY A C 1
ATOM 1583 O O . GLY A 1 202 ? 23.833 -12.713 -23.493 1.00 46.34 202 GLY A O 1
ATOM 1584 N N . ARG A 1 203 ? 23.018 -10.708 -22.957 1.00 47.38 203 ARG A N 1
ATOM 1585 C CA . ARG A 1 203 ? 21.613 -11.167 -22.864 1.00 47.38 203 ARG A CA 1
ATOM 1586 C C . ARG A 1 203 ? 20.674 -10.000 -23.150 1.00 47.38 203 ARG A C 1
ATOM 1588 O O . ARG A 1 203 ? 20.751 -8.991 -22.457 1.00 47.38 203 ARG A O 1
ATOM 1595 N N . LEU A 1 204 ? 19.807 -10.114 -24.155 1.00 47.09 204 LEU A N 1
ATOM 1596 C CA . LEU A 1 204 ? 18.740 -9.134 -24.352 1.00 47.09 204 LEU A CA 1
ATOM 1597 C C . LEU A 1 204 ? 17.819 -9.149 -23.125 1.00 47.09 204 LEU A C 1
ATOM 1599 O O . LEU A 1 204 ? 17.197 -10.170 -22.837 1.00 47.09 204 LEU A O 1
ATOM 1603 N N . PHE A 1 205 ? 17.690 -8.010 -22.440 1.00 52.59 205 PHE A N 1
ATOM 1604 C CA . PHE A 1 205 ? 16.747 -7.837 -21.326 1.00 52.59 205 PHE A CA 1
ATOM 1605 C C . PHE A 1 205 ? 15.292 -8.122 -21.726 1.00 52.59 205 PHE A C 1
ATOM 1607 O O . PHE A 1 205 ? 14.492 -8.512 -20.885 1.00 52.59 205 PHE A O 1
ATOM 1614 N N . LEU A 1 206 ? 14.974 -7.988 -23.017 1.00 51.94 206 LEU A N 1
ATOM 1615 C CA . LEU A 1 206 ? 13.652 -8.254 -23.582 1.00 51.94 206 LEU A CA 1
ATOM 1616 C C . LEU A 1 206 ? 13.373 -9.745 -23.834 1.00 51.94 206 LEU A C 1
ATOM 1618 O O . LEU A 1 206 ? 12.219 -10.142 -23.800 1.00 51.94 206 LEU A O 1
ATOM 1622 N N . PHE A 1 207 ? 14.393 -10.593 -24.026 1.00 47.12 207 PHE A N 1
ATOM 1623 C CA . PHE A 1 207 ? 14.173 -12.017 -24.344 1.00 47.12 207 PHE A CA 1
ATOM 1624 C C . PHE A 1 207 ? 13.640 -12.836 -23.154 1.00 47.12 207 PHE A C 1
ATOM 1626 O O . PHE A 1 207 ? 13.144 -13.939 -23.351 1.00 47.12 207 PHE A O 1
ATOM 1633 N N . GLY A 1 208 ? 13.745 -12.313 -21.926 1.00 49.88 208 GLY A N 1
ATOM 1634 C CA . GLY A 1 208 ? 13.167 -12.922 -20.722 1.00 49.88 208 GLY A CA 1
ATOM 1635 C C . GLY A 1 208 ? 11.872 -12.264 -20.239 1.00 49.88 208 GLY A C 1
ATOM 1636 O O . GLY A 1 208 ? 11.317 -12.706 -19.239 1.00 49.88 208 GLY A O 1
ATOM 1637 N N . LEU A 1 209 ? 11.408 -11.200 -20.903 1.00 56.72 209 LEU A N 1
ATOM 1638 C CA . LEU A 1 209 ? 10.163 -10.524 -20.554 1.00 56.72 209 LEU A CA 1
ATOM 1639 C C . LEU A 1 209 ? 9.049 -11.054 -21.448 1.00 56.72 209 LEU A C 1
ATOM 1641 O O . LEU A 1 209 ? 8.977 -10.719 -22.627 1.00 56.72 209 LEU A O 1
ATOM 1645 N N . ALA A 1 210 ? 8.162 -11.862 -20.876 1.00 59.41 210 ALA A N 1
ATOM 1646 C CA . ALA A 1 210 ? 6.895 -12.162 -21.524 1.00 59.41 210 ALA A CA 1
ATOM 1647 C C . ALA A 1 210 ? 5.962 -10.967 -21.288 1.00 59.41 210 ALA A C 1
ATOM 1649 O O . ALA A 1 210 ? 5.525 -10.743 -20.158 1.00 59.41 210 ALA A O 1
ATOM 1650 N N . VAL A 1 211 ? 5.718 -10.174 -22.335 1.00 61.47 211 VAL A N 1
ATOM 1651 C CA . VAL A 1 211 ? 4.819 -9.014 -22.291 1.00 61.47 211 VAL A CA 1
ATOM 1652 C C . VAL A 1 211 ? 3.697 -9.218 -23.297 1.00 61.47 211 VAL A C 1
ATOM 1654 O O . VAL A 1 211 ? 3.968 -9.507 -24.461 1.00 61.47 211 VAL A O 1
ATOM 1657 N N . THR A 1 212 ? 2.446 -9.056 -22.864 1.00 58.97 212 THR A N 1
ATOM 1658 C CA . THR A 1 212 ? 1.289 -9.209 -23.765 1.00 58.97 212 THR A CA 1
ATOM 1659 C C . THR A 1 212 ? 1.043 -7.969 -24.631 1.00 58.97 212 THR A C 1
ATOM 1661 O O . THR A 1 212 ? 0.550 -8.092 -25.748 1.00 58.97 212 THR A O 1
ATOM 1664 N N . SER A 1 213 ? 1.446 -6.780 -24.166 1.00 66.62 213 SER A N 1
ATOM 1665 C CA . SER A 1 213 ? 1.388 -5.532 -24.934 1.00 66.62 213 SER A CA 1
ATOM 1666 C C . SER A 1 213 ? 2.581 -4.605 -24.651 1.00 66.62 213 SER A C 1
ATOM 1668 O O . SER A 1 213 ? 2.919 -4.316 -23.502 1.00 66.62 213 SER A O 1
ATOM 1670 N N . PHE A 1 214 ? 3.232 -4.117 -25.710 1.00 65.19 214 PHE A N 1
ATOM 1671 C CA . PHE A 1 214 ? 4.367 -3.194 -25.622 1.00 65.19 214 PHE A CA 1
ATOM 1672 C C . PHE A 1 214 ? 4.001 -1.861 -26.276 1.00 65.19 214 PHE A C 1
ATOM 1674 O O . PHE A 1 214 ? 3.627 -1.828 -27.447 1.00 65.19 214 PHE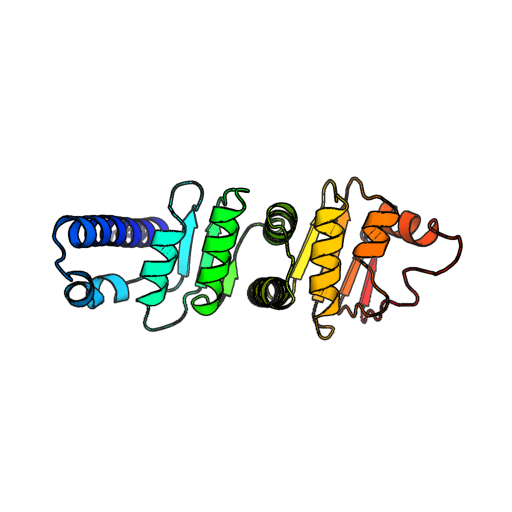 A O 1
ATOM 1681 N N . LEU A 1 215 ? 4.108 -0.763 -25.527 1.00 67.62 215 LEU A N 1
ATOM 1682 C CA . LEU A 1 215 ? 3.797 0.582 -26.013 1.00 67.62 215 LEU A CA 1
ATOM 1683 C C . LEU A 1 215 ? 4.984 1.509 -25.743 1.00 67.62 215 LEU A C 1
ATOM 1685 O O . LEU A 1 215 ? 5.463 1.618 -24.613 1.00 67.62 215 LEU A O 1
ATOM 1689 N N . CYS A 1 216 ? 5.449 2.200 -26.780 1.00 55.09 216 CYS A N 1
ATOM 1690 C CA . CYS A 1 216 ? 6.452 3.248 -26.639 1.00 55.09 216 CYS A CA 1
ATOM 1691 C C . CYS A 1 216 ? 5.723 4.584 -26.473 1.00 55.09 216 CYS A C 1
ATOM 1693 O O . CYS A 1 216 ? 4.956 4.970 -27.356 1.00 55.09 216 CYS A O 1
ATOM 1695 N N . SER A 1 217 ? 5.920 5.264 -25.343 1.00 52.94 217 SER A N 1
ATOM 1696 C CA . SER A 1 217 ? 5.443 6.644 -25.204 1.00 52.94 217 SER A CA 1
ATOM 1697 C C . SER A 1 217 ? 6.351 7.571 -26.027 1.00 52.94 217 SER A C 1
ATOM 1699 O O . SER A 1 217 ? 7.561 7.323 -26.034 1.00 52.94 217 SER A O 1
ATOM 1701 N N . PRO A 1 218 ? 5.796 8.589 -26.716 1.00 43.28 218 PRO A N 1
ATOM 1702 C CA . PRO A 1 218 ? 6.582 9.558 -27.482 1.00 43.28 218 PRO A CA 1
ATOM 1703 C C . PRO A 1 218 ? 7.593 10.316 -26.609 1.00 43.28 218 PRO A C 1
ATOM 1705 O O . PRO A 1 218 ? 7.274 10.592 -25.427 1.00 43.28 218 PRO A O 1
#